Protein AF-A0A6I9MQ26-F1 (afdb_monomer)

InterPro domains:
  IPR006201 Neurotransmitter-gated ion-channel [PR00252] (84-100)
  IPR006201 Neurotransmitter-gated ion-channel [PR00252] (116-127)
  IPR006201 Neurotransmitter-gated ion-channel [PR00252] (162-176)
  IPR006201 Neurotransmitter-gated ion-channel [PTHR18945] (40-182)
  IPR006202 Neurotransmitter-gated ion-channel ligand-bin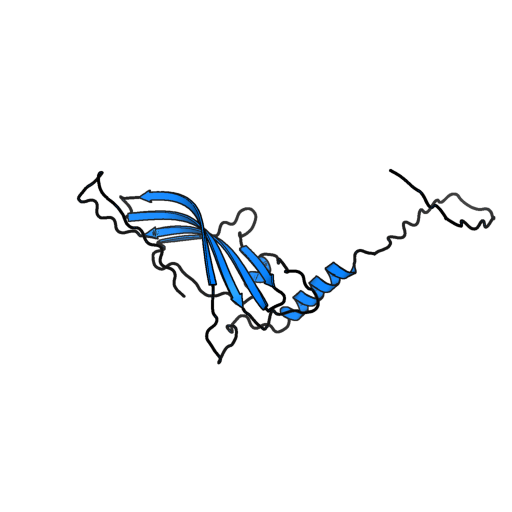ding domain [PF02931] (40-182)
  IPR018000 Neurotransmitter-gated ion-channel, conserved site [PS00236] (162-176)
  IPR036734 Neurotransmitter-gated ion-channel ligand-binding domain superfamily [G3DSA:2.70.170.10] (26-182)
  IPR036734 Neurotransmitter-gated ion-channel ligand-binding domain superfamily [SSF63712] (40-182)

Organism: NCBI:txid8208

Mean predicted aligned error: 11.47 Å

Sequence (182 aa):
MLGRQEDK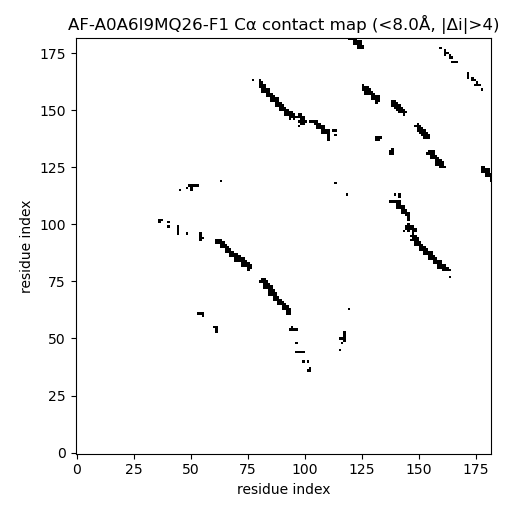ICGIFSALAALSFFCFVQSSSTGSTGMSVAKTTVDKLLKGYDIRLRPDFGGPPVIVGMSINIASIDSISEVNMDYTITMYFQQSWRDKRLAYTEMKLNLTLDNRVADQLWLPDTYFLNDKKSFLHGVTVKNRMIRLHPDGTVLYGLRITTTAACMMDLRRYPLDEQNCTLEIES

Solvent-accessible surface area (backbone atoms only — not comparable to full-atom values): 11472 Å² total; per-residue (Å²): 136,92,80,89,84,87,86,83,89,78,85,87,81,91,78,94,81,80,97,69,87,78,78,77,79,76,78,77,79,86,72,58,67,66,62,54,50,53,50,54,49,51,56,56,47,57,61,87,59,63,47,89,54,63,60,59,70,96,58,69,84,76,68,71,49,77,48,80,45,79,74,47,76,77,49,76,37,85,90,77,31,30,35,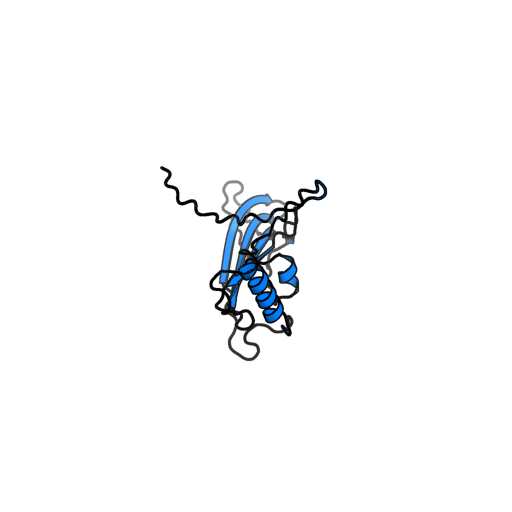32,39,33,31,40,42,33,39,35,35,68,30,75,74,59,43,50,80,93,49,94,62,69,48,75,49,64,48,74,54,58,82,69,44,65,73,86,74,65,47,59,75,45,53,79,51,69,49,70,47,51,82,95,49,65,48,44,44,38,33,41,31,41,86,7,39,38,39,41,37,37,39,38,38,35,30,30,49,28,85,71,71,68,91,44,67,95,77,58,82,78,80,73,74,85,48,78,49,110

Secondary structure (DSSP, 8-state):
-----------------------------TTSHHHHHHHHHHHHHHTT--TTSPTTTTSSPPP-EEEEEEEEEEEEETTTTEEEEEEEEEEEEE-GGG---S-SS-EEE-GGGGGGS-----EETTEEEEEE--SSS--EEEEE-TTSEEEEEEEEEEEEE----GGGTTS--------EE-

Structure (mmCIF, N/CA/C/O backbone):
data_AF-A0A6I9MQ26-F1
#
_entry.id   AF-A0A6I9MQ26-F1
#
loop_
_atom_site.group_PDB
_atom_site.id
_atom_site.type_symbol
_atom_site.label_atom_id
_atom_site.label_alt_id
_atom_site.label_comp_id
_atom_site.label_asym_id
_atom_site.label_entity_id
_atom_site.label_seq_id
_atom_site.pdbx_PDB_ins_code
_atom_site.Cartn_x
_atom_site.Cartn_y
_atom_site.Cartn_z
_atom_site.occupancy
_atom_site.B_iso_or_equiv
_atom_site.auth_seq_id
_atom_site.auth_comp_id
_atom_site.auth_asym_id
_atom_site.auth_atom_id
_atom_site.pdbx_PDB_model_num
ATOM 1 N N . MET A 1 1 ? -24.729 41.212 10.332 1.00 33.06 1 MET A N 1
ATOM 2 C CA . MET A 1 1 ? -24.389 42.489 10.988 1.00 33.06 1 MET A CA 1
ATOM 3 C C . MET A 1 1 ? -24.909 42.439 12.417 1.00 33.06 1 MET A C 1
ATOM 5 O O . MET A 1 1 ? -26.086 42.193 12.614 1.00 33.06 1 MET A O 1
ATOM 9 N N . LEU A 1 2 ? -23.959 42.535 13.346 1.00 32.38 2 LEU A N 1
ATOM 10 C CA . LEU A 1 2 ? -23.987 42.753 14.801 1.00 32.38 2 LEU A CA 1
ATOM 11 C C . LEU A 1 2 ? -25.331 42.992 15.532 1.00 32.38 2 LEU A C 1
ATOM 13 O O . LEU A 1 2 ? -26.028 43.963 15.267 1.00 32.38 2 LEU A O 1
ATOM 17 N N . GLY A 1 3 ? -25.553 42.199 16.585 1.00 26.97 3 GLY A N 1
ATOM 18 C CA . GLY A 1 3 ? -26.356 42.519 17.779 1.00 26.97 3 GLY A CA 1
ATOM 19 C C . GLY A 1 3 ? -25.964 41.525 18.880 1.00 26.97 3 GLY A C 1
ATOM 20 O O . GLY A 1 3 ? -26.218 40.337 18.736 1.00 26.97 3 GLY A O 1
ATOM 21 N N . ARG A 1 4 ? -25.013 41.856 19.763 1.00 32.12 4 ARG A N 1
ATOM 22 C CA . ARG A 1 4 ? -25.175 42.525 21.069 1.00 32.12 4 ARG A CA 1
ATOM 23 C C . ARG A 1 4 ? -26.152 41.798 22.003 1.00 32.12 4 ARG A C 1
ATOM 25 O O . ARG A 1 4 ? -27.352 41.955 21.854 1.00 32.12 4 ARG A O 1
ATOM 32 N N . GLN A 1 5 ? -25.609 41.144 23.030 1.00 26.59 5 GLN A N 1
ATOM 33 C CA . GLN A 1 5 ? -26.170 41.207 24.379 1.00 26.59 5 GLN A CA 1
ATOM 34 C C . GLN A 1 5 ? -25.020 41.046 25.385 1.00 26.59 5 GLN A C 1
ATOM 36 O O . GLN A 1 5 ? -24.440 39.973 25.543 1.00 26.59 5 GLN A O 1
ATOM 41 N N . GLU A 1 6 ? -24.619 42.175 25.960 1.00 40.19 6 GLU A N 1
ATOM 42 C CA . GLU A 1 6 ? -23.754 42.265 27.132 1.00 40.19 6 GLU A CA 1
ATOM 43 C C . GLU A 1 6 ? -24.632 42.050 28.361 1.00 40.19 6 GLU A C 1
ATOM 45 O O . GLU A 1 6 ? -25.674 42.683 28.431 1.00 40.19 6 GLU A O 1
ATOM 50 N N . ASP A 1 7 ? -24.192 41.235 29.319 1.00 28.81 7 ASP A N 1
ATOM 51 C CA . ASP A 1 7 ? -24.546 41.396 30.733 1.00 28.81 7 ASP A CA 1
ATOM 52 C C . ASP A 1 7 ? -23.426 40.775 31.582 1.00 28.81 7 ASP A C 1
ATOM 54 O O . ASP A 1 7 ? -23.350 39.565 31.798 1.00 28.81 7 ASP A O 1
ATOM 58 N N . LYS A 1 8 ? -22.484 41.621 32.019 1.00 34.88 8 LYS A N 1
ATOM 59 C CA . LYS A 1 8 ? -21.467 41.288 33.024 1.00 34.88 8 LYS A CA 1
ATOM 60 C C . LYS A 1 8 ? -21.805 42.044 34.304 1.00 34.88 8 LYS A C 1
ATOM 62 O O . LYS A 1 8 ? -21.584 43.248 34.390 1.00 34.88 8 LYS A O 1
ATOM 67 N N . ILE A 1 9 ? -22.309 41.329 35.304 1.00 35.44 9 ILE A N 1
ATOM 68 C CA . ILE A 1 9 ? -22.455 41.843 36.669 1.00 35.44 9 ILE A CA 1
ATOM 69 C C . ILE A 1 9 ? -21.071 41.787 37.332 1.00 35.44 9 ILE A C 1
ATOM 71 O O . ILE A 1 9 ? -20.565 40.710 37.636 1.00 35.44 9 ILE A O 1
ATOM 75 N N . CYS A 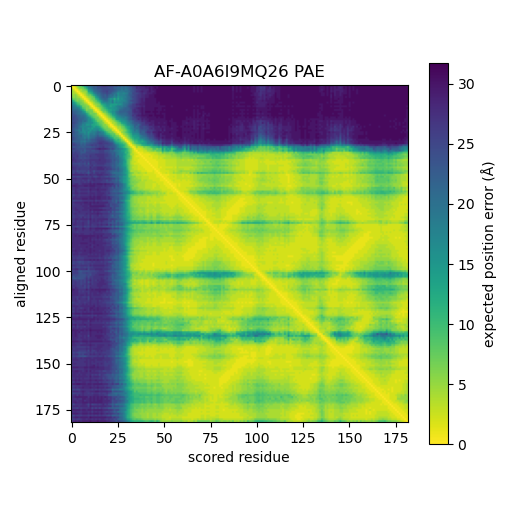1 10 ? -20.446 42.950 37.529 1.00 35.31 10 CYS A N 1
ATOM 76 C CA . CYS A 1 10 ? -19.208 43.102 38.293 1.00 35.31 10 CYS A CA 1
ATOM 77 C C . CYS A 1 10 ? -19.560 43.665 39.677 1.00 35.31 10 CYS A C 1
ATOM 79 O O . CYS A 1 10 ? -19.885 44.844 39.807 1.00 35.31 10 CYS A O 1
ATOM 81 N N . GLY A 1 11 ? -19.544 42.812 40.703 1.00 33.34 11 GLY A N 1
ATOM 82 C CA . GLY A 1 11 ? -19.735 43.229 42.091 1.00 33.34 11 GLY A CA 1
ATOM 83 C C . GLY A 1 11 ? -18.541 44.047 42.586 1.00 33.34 11 GLY A C 1
ATOM 84 O O . GLY A 1 11 ? -17.396 43.614 42.472 1.00 33.34 11 GLY A O 1
ATOM 85 N N . ILE A 1 12 ? -18.816 45.234 43.125 1.00 43.72 12 ILE A N 1
ATOM 86 C CA . ILE A 1 12 ? -17.836 46.113 43.768 1.00 43.72 12 ILE A CA 1
ATOM 87 C C . ILE A 1 12 ? -17.627 45.626 45.205 1.00 43.72 12 ILE A C 1
ATOM 89 O O . ILE A 1 12 ? -18.572 45.618 45.988 1.00 43.72 12 ILE A O 1
ATOM 93 N N . PHE A 1 13 ? -16.387 45.301 45.575 1.00 34.81 13 PHE A N 1
ATOM 94 C CA . PHE A 1 13 ? -15.948 45.357 46.968 1.00 34.81 13 PHE A CA 1
ATOM 95 C C . PHE A 1 13 ? -14.700 46.234 47.078 1.00 34.81 13 PHE A C 1
ATOM 97 O O . PHE A 1 13 ? -13.679 46.006 46.434 1.00 34.81 13 PHE A O 1
ATOM 104 N N . SER A 1 14 ? -14.851 47.282 47.881 1.00 38.31 14 SER A N 1
ATOM 105 C CA . SER A 1 14 ? -13.839 48.241 48.306 1.00 38.31 14 SER A CA 1
ATOM 106 C C . SER A 1 14 ? -13.026 47.659 49.464 1.00 38.31 14 SER A C 1
ATOM 108 O O . SER A 1 14 ? -13.628 47.235 50.447 1.00 38.31 14 SER A O 1
ATOM 110 N N . ALA A 1 15 ? -11.693 47.680 49.359 1.00 36.66 15 ALA A N 1
ATOM 111 C CA . ALA A 1 15 ? -10.774 48.164 50.400 1.00 36.66 15 ALA A CA 1
ATOM 112 C C . ALA A 1 15 ? -9.304 47.968 49.968 1.00 36.66 15 ALA A C 1
ATOM 114 O O . ALA A 1 15 ? -8.851 46.854 49.738 1.00 36.66 15 ALA A O 1
ATOM 115 N N . LEU A 1 16 ? -8.592 49.095 49.856 1.00 45.47 16 LEU A N 1
ATOM 116 C CA . LEU A 1 16 ? -7.151 49.322 50.061 1.00 45.47 16 LEU A CA 1
ATOM 117 C C . LEU A 1 16 ? -6.218 48.089 50.141 1.00 45.47 16 LEU A C 1
ATOM 119 O O . LEU A 1 16 ? -6.135 47.467 51.194 1.00 45.47 16 LEU A O 1
ATOM 123 N N . ALA A 1 17 ? -5.419 47.846 49.091 1.00 41.22 17 ALA A N 1
ATOM 124 C CA . ALA A 1 17 ? -3.959 47.617 49.145 1.00 41.22 17 ALA A CA 1
ATOM 125 C C . ALA A 1 17 ? -3.417 47.045 47.817 1.00 41.22 17 ALA A C 1
ATOM 127 O O . ALA A 1 17 ? -3.963 46.098 47.269 1.00 41.22 17 ALA A O 1
ATOM 128 N N . ALA A 1 18 ? -2.292 47.615 47.368 1.00 43.62 18 ALA A N 1
ATOM 129 C CA . ALA A 1 18 ? -1.317 47.091 46.404 1.00 43.62 18 ALA A CA 1
ATOM 130 C C . ALA A 1 18 ? -1.802 46.681 44.992 1.00 43.62 18 ALA A C 1
ATOM 132 O O . ALA A 1 18 ? -2.408 45.639 44.759 1.00 43.62 18 ALA A O 1
ATOM 133 N N . LEU A 1 19 ? -1.380 47.488 44.012 1.00 46.09 19 LEU A N 1
ATOM 134 C CA . LEU A 1 19 ? -1.367 47.193 42.579 1.00 46.09 19 LEU A CA 1
ATOM 135 C C . LEU A 1 19 ? -0.664 45.857 42.282 1.00 46.09 19 LEU A C 1
ATOM 137 O O . LEU A 1 19 ? 0.549 45.798 42.102 1.00 46.09 19 LEU A O 1
ATOM 141 N N . SER A 1 20 ? -1.439 44.787 42.164 1.00 42.09 20 SER A N 1
ATOM 142 C CA . SER A 1 20 ? -1.067 43.614 41.378 1.00 42.09 20 SER A CA 1
ATOM 143 C C . SER A 1 20 ? -2.299 43.172 40.601 1.00 42.09 20 SER A C 1
ATOM 145 O O . SER A 1 20 ? -3.197 42.505 41.107 1.00 42.09 20 SER A O 1
ATOM 147 N N . PHE A 1 21 ? -2.380 43.626 39.351 1.00 42.75 21 PHE A N 1
ATOM 148 C CA . PHE A 1 21 ? -3.420 43.215 38.418 1.00 42.75 21 PHE A CA 1
ATOM 149 C C . PHE A 1 21 ? -3.095 41.789 37.951 1.00 42.75 21 PHE A C 1
ATOM 151 O O . PHE A 1 21 ? -2.573 41.577 36.858 1.00 42.75 21 PHE A O 1
ATOM 158 N N . PHE A 1 22 ? -3.340 40.795 38.807 1.00 44.28 22 PHE A N 1
ATOM 159 C CA . PHE A 1 22 ? -3.352 39.401 38.378 1.00 44.28 22 PHE A CA 1
ATOM 160 C C . PHE A 1 22 ? -4.606 39.189 37.534 1.00 44.28 22 PHE A C 1
ATOM 162 O O . PHE A 1 22 ? -5.702 38.943 38.035 1.00 44.28 22 PHE A O 1
ATOM 169 N N . CYS A 1 23 ? -4.437 39.321 36.221 1.00 36.38 23 CYS A N 1
ATOM 170 C CA . CYS A 1 23 ? -5.422 38.875 35.256 1.00 36.38 23 CYS A CA 1
ATOM 171 C C . CYS A 1 23 ? -5.455 37.340 35.317 1.00 36.38 23 CYS A C 1
ATOM 173 O O . CYS A 1 23 ? -4.660 36.661 34.668 1.00 36.38 23 CYS A O 1
ATOM 175 N N . PHE A 1 24 ? -6.333 36.775 36.147 1.00 39.62 24 PHE A N 1
ATOM 176 C CA . PHE A 1 24 ? -6.646 35.354 36.063 1.00 39.62 24 PHE A CA 1
ATOM 177 C C . PHE A 1 24 ? -7.403 35.119 34.755 1.00 39.62 24 PHE A C 1
ATOM 179 O O . PHE A 1 24 ? -8.616 35.302 34.668 1.00 39.62 24 PHE A O 1
ATOM 186 N N . VAL A 1 25 ? -6.674 34.704 33.719 1.00 45.31 25 VAL A N 1
ATOM 187 C CA . VAL A 1 25 ? -7.265 34.030 32.565 1.00 45.31 25 VAL A CA 1
ATOM 188 C C . VAL A 1 25 ? -7.768 32.680 33.071 1.00 45.31 25 VAL A C 1
ATOM 190 O O . VAL A 1 25 ? -7.016 31.711 33.160 1.00 45.31 25 VAL A O 1
ATOM 193 N N . GLN A 1 26 ? -9.047 32.602 33.439 1.00 39.25 26 GLN A N 1
ATOM 194 C CA . GLN A 1 26 ? -9.717 31.311 33.523 1.00 39.25 26 GLN A CA 1
ATOM 195 C C . GLN A 1 26 ? -9.869 30.783 32.097 1.00 39.25 26 GLN A C 1
ATOM 197 O O . GLN A 1 26 ? -10.747 31.198 31.342 1.00 39.25 26 GLN A O 1
ATOM 202 N N . SER A 1 27 ? -8.970 29.869 31.729 1.00 40.03 27 SER A N 1
ATOM 203 C CA . SER A 1 27 ? -9.155 28.992 30.579 1.00 40.03 27 SER A CA 1
ATOM 204 C C . SER A 1 27 ? -10.423 28.173 30.816 1.00 40.03 27 SER A C 1
ATOM 206 O O . SER A 1 27 ? -10.443 27.239 31.620 1.00 40.03 27 SER A O 1
ATOM 208 N N . SER A 1 28 ? -11.511 28.551 30.149 1.00 37.56 28 SER A N 1
ATOM 209 C CA . SER A 1 28 ? -12.681 27.695 30.020 1.00 37.56 28 SER A CA 1
ATOM 210 C C . SER A 1 28 ? -12.294 26.547 29.089 1.00 37.56 28 SER A C 1
ATOM 212 O O . SER A 1 28 ? -12.255 26.683 27.869 1.00 37.56 28 SER A O 1
ATOM 214 N N . SER A 1 29 ? -11.949 25.399 29.672 1.00 45.09 29 SER A N 1
ATOM 215 C CA . SER A 1 29 ? -11.597 24.184 28.935 1.00 45.09 29 SER A CA 1
ATOM 216 C C . SER A 1 29 ? -12.839 23.536 28.311 1.00 45.09 29 SER A C 1
ATOM 218 O O . SER A 1 29 ? -13.263 22.447 28.674 1.00 45.09 29 SER A O 1
ATOM 220 N N . THR A 1 30 ? -13.413 24.185 27.303 1.00 45.38 30 THR A N 1
ATOM 221 C CA . THR A 1 30 ? -14.453 23.613 26.429 1.00 45.38 30 THR A CA 1
ATOM 222 C C . THR A 1 30 ? -13.854 22.918 25.195 1.00 45.38 30 THR A C 1
ATOM 224 O O . THR A 1 30 ? -14.491 22.816 24.155 1.00 45.38 30 THR A O 1
ATOM 227 N N . GLY A 1 31 ? -12.621 22.402 25.313 1.00 46.81 31 GLY A N 1
ATOM 228 C CA . GLY A 1 31 ? -11.895 21.711 24.234 1.00 46.81 31 GLY A CA 1
ATOM 229 C C . GLY A 1 31 ? -11.267 20.360 24.609 1.00 46.81 31 GLY A C 1
ATOM 230 O O . GLY A 1 31 ? -10.541 19.789 23.801 1.00 46.81 31 GLY A O 1
ATOM 231 N N . SER A 1 32 ? -11.506 19.828 25.815 1.00 50.06 32 SER A N 1
ATOM 232 C CA . SER A 1 32 ? -10.789 18.642 26.329 1.00 50.06 32 SER A CA 1
ATOM 233 C C . SER A 1 32 ? -11.496 17.299 26.100 1.00 50.06 32 SER A C 1
ATOM 235 O O . SER A 1 32 ? -10.884 16.247 26.297 1.00 50.06 32 SER A O 1
ATOM 237 N N . THR A 1 33 ? -12.757 17.288 25.663 1.00 62.19 33 THR A N 1
ATOM 238 C CA . THR A 1 33 ? -13.569 16.059 25.625 1.00 62.19 33 THR A CA 1
ATOM 239 C C . THR A 1 33 ? -13.235 15.165 24.429 1.00 62.19 33 THR A C 1
ATOM 241 O O . THR A 1 33 ? -13.117 13.959 24.584 1.00 62.19 33 THR A O 1
ATOM 244 N N . GLY A 1 34 ? -13.006 15.728 23.236 1.00 69.56 34 GLY A N 1
ATOM 245 C CA . GLY A 1 34 ? -12.745 14.926 22.029 1.00 69.56 34 GLY A CA 1
ATOM 246 C C . GLY A 1 34 ? -11.357 14.273 22.001 1.00 69.56 34 GLY A C 1
ATOM 247 O O . GLY A 1 34 ? -11.225 13.101 21.657 1.00 69.56 34 GLY A O 1
ATOM 248 N N . MET A 1 35 ? -10.323 15.017 22.409 1.00 76.00 35 MET A N 1
ATOM 249 C CA . MET A 1 35 ? -8.936 14.531 22.417 1.00 76.00 35 MET A CA 1
ATOM 250 C C . MET A 1 35 ? -8.710 13.448 23.481 1.00 76.00 35 MET A C 1
ATOM 252 O O . MET A 1 35 ? -8.034 12.452 23.227 1.00 76.00 35 MET A O 1
ATOM 256 N N . SER A 1 36 ? -9.295 13.624 24.670 1.00 82.06 36 SER A N 1
ATOM 257 C CA . SER A 1 36 ? -9.193 12.634 25.747 1.00 82.06 36 SER A CA 1
ATOM 258 C C . SER A 1 36 ? -9.906 11.329 25.391 1.00 82.06 36 SER A C 1
ATOM 260 O O . SER A 1 36 ? -9.342 10.264 25.625 1.00 82.06 36 SER A O 1
ATOM 262 N N . VAL A 1 37 ? -11.079 11.401 24.752 1.00 86.25 37 VAL A N 1
ATOM 263 C CA . VAL A 1 37 ? -11.835 10.225 24.288 1.00 86.25 37 VAL A CA 1
ATOM 264 C C . VAL A 1 37 ? -11.106 9.484 23.166 1.00 86.25 37 VAL A C 1
ATOM 266 O O . VAL A 1 37 ? -11.034 8.257 23.197 1.00 86.25 37 VAL A O 1
ATOM 269 N N . ALA A 1 38 ? -10.513 10.191 22.199 1.00 85.44 38 ALA A N 1
ATOM 270 C CA . ALA A 1 38 ? -9.754 9.547 21.124 1.00 85.44 38 ALA A CA 1
ATOM 271 C C . ALA A 1 38 ? -8.548 8.769 21.672 1.00 85.44 38 ALA A C 1
ATOM 273 O O . ALA A 1 38 ? -8.339 7.612 21.310 1.00 85.44 38 ALA A O 1
ATOM 274 N N . LYS A 1 39 ? -7.797 9.376 22.599 1.00 89.75 39 LYS A N 1
ATOM 275 C CA . LYS A 1 39 ? -6.655 8.726 23.246 1.00 89.75 39 LYS A CA 1
ATOM 276 C C . LYS A 1 39 ? -7.072 7.461 24.003 1.00 89.75 39 LYS A C 1
ATOM 278 O O . LYS A 1 39 ? -6.508 6.400 23.761 1.00 89.75 39 LYS A O 1
ATOM 283 N N . THR A 1 40 ? -8.073 7.554 24.881 1.00 91.44 40 THR A N 1
ATOM 284 C CA . THR A 1 40 ? -8.522 6.400 25.681 1.00 91.44 40 THR A CA 1
ATOM 285 C C . THR A 1 40 ? -9.097 5.281 24.819 1.00 91.44 40 THR A C 1
ATOM 287 O O . THR A 1 40 ? -8.909 4.110 25.142 1.00 91.44 40 THR A O 1
ATOM 290 N N . THR A 1 41 ? -9.753 5.625 23.708 1.00 91.38 41 THR A N 1
ATOM 291 C CA . THR A 1 41 ? -10.258 4.649 22.735 1.00 91.38 41 THR A CA 1
ATOM 292 C C . THR A 1 41 ? -9.103 3.894 22.082 1.00 91.38 41 THR A C 1
ATOM 294 O O . THR A 1 41 ? -9.096 2.668 22.110 1.00 91.38 41 THR A O 1
ATOM 297 N N . VAL A 1 42 ? -8.089 4.594 21.563 1.00 91.38 42 VAL A N 1
ATOM 298 C CA . VAL A 1 42 ? -6.918 3.950 20.938 1.00 91.38 42 VAL A CA 1
ATOM 299 C C . VAL A 1 42 ? -6.159 3.078 21.942 1.00 91.38 42 VAL A C 1
ATOM 301 O O . VAL A 1 42 ? -5.855 1.927 21.634 1.00 91.38 42 VAL A O 1
ATOM 304 N N . ASP A 1 43 ? -5.929 3.572 23.162 1.00 92.38 43 ASP A N 1
ATOM 305 C CA . ASP A 1 43 ? -5.262 2.803 24.222 1.00 92.38 43 ASP A CA 1
ATOM 306 C C . ASP A 1 43 ? -6.040 1.515 24.559 1.00 92.38 43 ASP A C 1
ATOM 308 O O . ASP A 1 43 ? -5.444 0.460 24.779 1.00 92.38 43 ASP A O 1
ATOM 312 N N . LYS A 1 44 ? -7.378 1.574 24.562 1.00 92.81 44 LYS A N 1
ATOM 313 C CA . LYS A 1 44 ? -8.255 0.415 24.784 1.00 92.81 44 LYS A CA 1
ATOM 314 C C . LYS A 1 44 ? -8.197 -0.589 23.631 1.00 92.81 44 LYS A C 1
ATOM 316 O O . LYS A 1 44 ? -8.184 -1.783 23.909 1.00 92.81 44 LYS A O 1
ATOM 321 N N . LEU A 1 45 ? -8.148 -0.128 22.379 1.00 93.06 45 LEU A N 1
ATOM 322 C CA . LEU A 1 45 ? -8.057 -1.000 21.199 1.00 93.06 45 LEU A CA 1
ATOM 323 C C . LEU A 1 45 ? -6.721 -1.750 21.135 1.00 93.06 45 LEU A C 1
ATOM 325 O O . LEU A 1 45 ? -6.688 -2.919 20.760 1.00 93.06 45 LEU A O 1
ATOM 329 N N . LEU A 1 46 ? -5.623 -1.094 21.518 1.00 93.31 46 LEU A N 1
ATOM 330 C CA . LEU A 1 46 ? -4.286 -1.693 21.487 1.00 93.31 46 LEU A CA 1
ATOM 331 C C . LEU A 1 46 ? -3.996 -2.572 22.715 1.00 93.31 46 LEU A C 1
ATOM 333 O O . LEU A 1 46 ? -3.124 -3.442 22.674 1.00 93.31 46 LEU A O 1
ATOM 337 N N . LYS A 1 47 ? -4.726 -2.389 23.822 1.00 94.50 47 LYS A N 1
ATOM 338 C CA . LYS A 1 47 ? -4.532 -3.176 25.043 1.00 94.50 47 LYS A CA 1
ATOM 339 C C . LYS A 1 47 ? -4.942 -4.637 24.832 1.00 94.50 47 LYS A C 1
ATOM 341 O O . LYS A 1 47 ? -6.122 -4.965 24.795 1.00 94.50 47 LYS A O 1
ATOM 346 N N . GLY A 1 48 ? -3.951 -5.527 24.799 1.00 92.25 48 GLY A N 1
ATOM 347 C CA . GLY A 1 48 ? -4.171 -6.968 24.625 1.00 92.25 48 GLY A CA 1
ATOM 348 C C . GLY A 1 48 ? -4.377 -7.394 23.169 1.00 92.25 48 GLY A C 1
ATOM 349 O O . GLY A 1 48 ? -4.796 -8.522 22.925 1.00 92.25 48 GLY A O 1
ATOM 350 N N . TYR A 1 49 ? -4.079 -6.514 22.210 1.00 95.69 49 TYR A N 1
ATOM 351 C CA . TYR A 1 49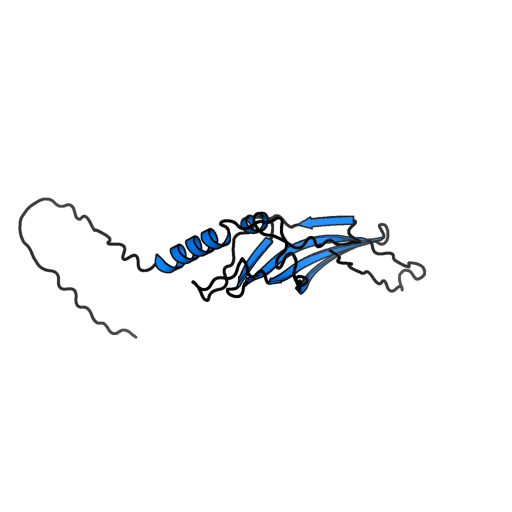 ? -4.081 -6.853 20.792 1.00 95.69 49 TYR A CA 1
ATOM 352 C C . TYR A 1 49 ? -2.870 -7.739 20.452 1.00 95.69 49 TYR A C 1
ATOM 354 O O . TYR A 1 49 ? -1.725 -7.331 20.645 1.00 95.69 49 TYR A O 1
ATOM 362 N N . ASP A 1 50 ? -3.109 -8.953 19.945 1.00 94.62 50 ASP A N 1
ATOM 363 C CA . ASP A 1 50 ? -2.044 -9.839 19.457 1.00 94.62 50 ASP A CA 1
ATOM 364 C C . ASP A 1 50 ? -1.848 -9.660 17.945 1.00 94.62 50 ASP A C 1
ATOM 366 O O . ASP A 1 50 ? -2.697 -10.053 17.138 1.00 94.62 50 ASP A O 1
ATOM 370 N N . ILE A 1 51 ? -0.702 -9.084 17.574 1.00 95.00 51 ILE A N 1
ATOM 371 C CA . ILE A 1 51 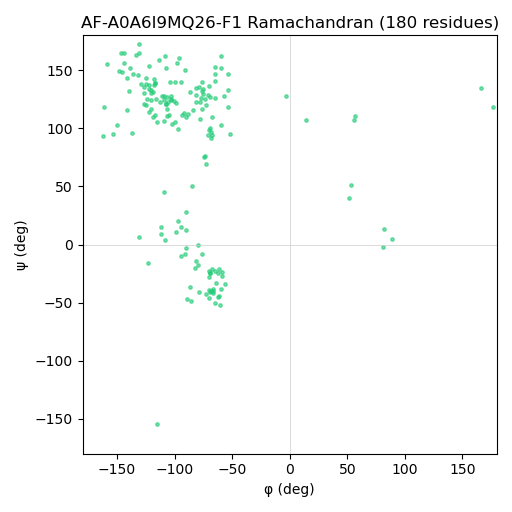? -0.312 -8.805 16.184 1.00 95.00 51 ILE A CA 1
ATOM 372 C C . ILE A 1 51 ? -0.051 -10.066 15.361 1.00 95.00 51 ILE A C 1
ATOM 374 O O . ILE A 1 51 ? -0.085 -10.013 14.137 1.00 95.00 51 ILE A O 1
ATOM 378 N N . ARG A 1 52 ? 0.231 -11.199 16.010 1.00 93.94 52 ARG A N 1
ATOM 379 C CA . ARG A 1 52 ? 0.648 -12.435 15.329 1.00 93.94 52 ARG A CA 1
ATOM 380 C C . ARG A 1 52 ? -0.531 -13.190 14.728 1.00 93.94 52 ARG A C 1
ATOM 382 O O . ARG A 1 52 ? -0.338 -14.069 13.896 1.00 93.94 52 ARG A O 1
ATOM 389 N N . LEU A 1 53 ? -1.746 -12.878 15.176 1.00 94.69 53 LEU A N 1
ATOM 390 C CA . LEU A 1 53 ? -2.962 -13.548 14.745 1.00 94.69 53 LEU A CA 1
ATOM 391 C C . LEU A 1 53 ? -3.721 -12.673 13.753 1.00 94.69 53 LEU A C 1
ATOM 393 O O . LEU A 1 53 ? -4.098 -11.535 14.065 1.00 94.69 53 LEU A O 1
ATOM 397 N N . ARG A 1 54 ? -4.003 -13.250 12.578 1.00 95.31 54 ARG A N 1
ATOM 398 C CA . ARG A 1 54 ? -4.912 -12.640 11.607 1.00 95.31 54 ARG A CA 1
ATOM 399 C C . ARG A 1 54 ? -6.309 -12.441 12.216 1.00 95.31 54 ARG A C 1
ATOM 401 O O . ARG A 1 54 ? -6.715 -13.233 13.076 1.00 95.31 54 ARG A O 1
ATOM 408 N N . PRO A 1 55 ? -7.077 -11.442 11.754 1.00 95.75 55 PRO A N 1
ATOM 409 C CA . PRO A 1 55 ? -8.487 -11.326 12.100 1.00 95.75 55 PRO A CA 1
ATOM 410 C C . PRO A 1 55 ? -9.254 -12.619 11.777 1.00 95.75 55 PRO A C 1
ATOM 412 O O . PRO A 1 55 ? -8.929 -13.327 10.819 1.00 95.75 55 PRO A O 1
ATOM 415 N N . ASP A 1 56 ? -10.261 -12.933 12.597 1.00 94.19 56 ASP A N 1
ATOM 416 C CA . ASP A 1 56 ? -11.083 -14.146 12.476 1.00 94.19 56 ASP A CA 1
ATOM 417 C C . ASP A 1 56 ? -10.252 -15.452 12.386 1.00 94.19 56 ASP A C 1
ATOM 419 O O . ASP A 1 56 ? -10.565 -16.367 11.620 1.00 94.19 56 ASP A O 1
ATOM 423 N N . PHE A 1 57 ? -9.168 -15.550 13.170 1.00 94.19 57 PHE A N 1
ATOM 424 C CA . PHE A 1 57 ? -8.349 -16.763 13.267 1.00 94.19 57 PHE A CA 1
ATOM 425 C C . PHE A 1 57 ? -9.193 -17.980 13.691 1.00 94.19 57 PHE A C 1
ATOM 427 O O . PHE A 1 57 ? -9.920 -17.926 14.680 1.00 94.19 57 PHE A O 1
ATOM 434 N N . GLY A 1 58 ? -9.105 -19.076 12.929 1.00 93.88 58 GLY A N 1
ATOM 435 C CA . GLY A 1 58 ? -9.954 -20.266 13.100 1.00 93.88 58 GLY A CA 1
ATOM 436 C C . GLY A 1 58 ? -11.348 -20.161 12.463 1.00 93.88 58 GLY A C 1
ATOM 437 O O . GLY A 1 58 ? -12.107 -21.126 12.499 1.00 93.88 58 GLY A O 1
ATOM 438 N N . GLY A 1 59 ? -11.682 -19.016 11.866 1.00 95.19 59 GLY A N 1
ATOM 439 C CA . GLY A 1 59 ? -12.925 -18.771 11.143 1.00 95.19 59 GLY A CA 1
ATOM 440 C C . GLY A 1 59 ? -12.700 -18.499 9.647 1.00 95.19 59 GLY A C 1
ATOM 441 O O . GLY A 1 59 ? -11.700 -18.955 9.076 1.00 95.19 59 GLY A O 1
ATOM 442 N N . PRO A 1 60 ? -13.622 -17.762 8.994 1.00 96.31 60 PRO A N 1
ATOM 443 C CA . PRO A 1 60 ? -13.542 -17.469 7.564 1.00 96.31 60 PRO A CA 1
ATOM 444 C C . PRO A 1 60 ? -12.258 -16.705 7.183 1.00 96.31 60 PRO A C 1
ATOM 446 O O . PRO A 1 60 ? -11.586 -16.125 8.048 1.00 96.31 60 PRO A O 1
ATOM 449 N N . PRO A 1 61 ? -11.890 -16.706 5.889 1.00 95.69 61 PRO A N 1
ATOM 450 C CA . PRO A 1 61 ? -10.782 -15.899 5.396 1.00 95.69 61 PRO A CA 1
ATOM 451 C C . PRO A 1 61 ? -11.090 -14.404 5.534 1.00 95.69 61 PRO A C 1
ATOM 453 O O . PRO A 1 61 ? -12.236 -13.970 5.396 1.00 95.69 61 PRO A O 1
ATOM 456 N N . VAL A 1 62 ? -10.049 -13.612 5.786 1.00 96.44 62 VAL A N 1
ATOM 457 C CA . VAL A 1 62 ? -10.155 -12.150 5.795 1.00 96.44 62 VAL A CA 1
ATOM 458 C C . VAL A 1 62 ? -10.192 -11.667 4.354 1.00 96.44 62 VAL A C 1
ATOM 460 O O . VAL A 1 62 ? -9.303 -11.985 3.569 1.00 96.44 62 VAL A O 1
ATOM 463 N N . ILE A 1 63 ? -11.212 -10.888 4.006 1.00 96.44 63 ILE A N 1
ATOM 464 C CA . ILE A 1 63 ? -11.297 -10.260 2.690 1.00 96.44 63 ILE A CA 1
ATOM 465 C C . ILE A 1 63 ? -10.484 -8.967 2.720 1.00 96.44 63 ILE A C 1
ATOM 467 O O . ILE A 1 63 ? -10.816 -8.042 3.466 1.00 96.44 63 ILE A O 1
ATOM 471 N N . VAL A 1 64 ? -9.425 -8.924 1.912 1.00 97.19 64 VAL A N 1
ATOM 472 C CA . VAL A 1 64 ? -8.568 -7.749 1.732 1.00 97.19 64 VAL A CA 1
ATOM 473 C C . VAL A 1 64 ? -8.891 -7.124 0.378 1.00 97.19 64 VAL A C 1
ATOM 475 O O . VAL A 1 64 ? -8.630 -7.711 -0.668 1.00 97.19 64 VAL A O 1
ATOM 478 N N . GLY A 1 65 ? -9.486 -5.935 0.392 1.00 97.06 65 GLY A N 1
ATOM 479 C CA . GLY A 1 65 ? -9.653 -5.104 -0.793 1.00 97.06 65 GLY A CA 1
ATOM 480 C C . GLY A 1 65 ? -8.351 -4.379 -1.107 1.00 97.06 65 GLY A C 1
ATOM 481 O O . GLY A 1 65 ? -7.719 -3.832 -0.207 1.00 97.06 65 GLY A O 1
ATOM 482 N N . MET A 1 66 ? -7.952 -4.355 -2.374 1.00 96.44 66 MET A N 1
ATOM 483 C CA . MET A 1 66 ? -6.770 -3.624 -2.830 1.00 96.44 66 MET A CA 1
ATOM 484 C C . MET A 1 66 ? -7.183 -2.539 -3.819 1.00 96.44 66 MET A C 1
ATOM 486 O O . MET A 1 66 ? -8.094 -2.726 -4.623 1.00 96.44 66 MET A O 1
ATOM 490 N N . SER A 1 67 ? -6.518 -1.394 -3.750 1.00 96.44 67 SER A N 1
ATOM 491 C CA . SER A 1 67 ? -6.725 -0.258 -4.641 1.00 96.44 67 SER A CA 1
ATOM 492 C C . SER A 1 67 ? -5.371 0.339 -4.996 1.00 96.44 67 SER A C 1
ATOM 494 O O . SER A 1 67 ? -4.528 0.564 -4.126 1.00 96.44 67 SER A O 1
ATOM 496 N N . ILE A 1 68 ? -5.151 0.574 -6.284 1.00 96.06 68 ILE A N 1
ATOM 497 C CA . ILE A 1 68 ? -3.894 1.091 -6.820 1.00 96.06 68 ILE A CA 1
ATOM 498 C C . ILE A 1 68 ? -4.188 2.398 -7.533 1.00 96.06 68 ILE A C 1
ATOM 500 O O . ILE A 1 68 ? -5.072 2.470 -8.384 1.00 96.06 68 ILE A O 1
ATOM 504 N N . ASN A 1 69 ? -3.412 3.426 -7.208 1.00 96.75 69 ASN A N 1
ATOM 505 C CA . ASN A 1 69 ? -3.390 4.675 -7.950 1.00 96.75 69 ASN A CA 1
ATOM 506 C C . ASN A 1 69 ? -1.963 4.934 -8.444 1.00 96.75 69 ASN A C 1
ATOM 508 O O . ASN A 1 69 ? -1.044 5.127 -7.648 1.00 96.75 69 ASN A O 1
ATOM 512 N N . ILE A 1 70 ? -1.781 4.898 -9.761 1.00 96.31 70 ILE A N 1
ATOM 513 C CA . ILE A 1 70 ? -0.480 5.063 -10.406 1.00 96.31 70 ILE A CA 1
ATOM 514 C C . ILE A 1 70 ? -0.129 6.551 -10.428 1.00 96.31 70 ILE A C 1
ATOM 516 O O . ILE A 1 70 ? -0.870 7.359 -10.981 1.00 96.31 70 ILE A O 1
ATOM 520 N N . ALA A 1 71 ? 1.012 6.906 -9.838 1.00 95.75 71 ALA A N 1
ATOM 521 C CA . ALA A 1 71 ? 1.512 8.275 -9.853 1.00 95.75 71 ALA A CA 1
ATOM 522 C C . ALA A 1 71 ? 2.334 8.550 -11.120 1.00 95.75 71 ALA A C 1
ATOM 524 O O . ALA A 1 71 ? 2.117 9.556 -11.791 1.00 95.75 71 ALA A O 1
ATOM 525 N N . SER A 1 72 ? 3.267 7.655 -11.446 1.00 96.12 72 SER A N 1
ATOM 526 C CA . SER A 1 72 ? 4.106 7.742 -12.643 1.00 96.12 72 SER A CA 1
ATOM 527 C C . SER A 1 72 ? 4.683 6.380 -13.014 1.00 96.12 72 SER A C 1
ATOM 529 O O . SER A 1 72 ? 4.849 5.502 -12.165 1.00 96.12 72 SER A O 1
ATOM 531 N N . ILE A 1 73 ? 5.006 6.225 -14.294 1.00 95.81 73 ILE A N 1
ATOM 532 C CA . ILE A 1 73 ? 5.910 5.189 -14.794 1.00 95.81 73 ILE A CA 1
ATOM 533 C C . ILE A 1 73 ? 7.198 5.927 -15.146 1.00 95.81 73 ILE A C 1
ATOM 535 O O . ILE A 1 73 ? 7.176 6.838 -15.971 1.00 95.81 73 ILE A O 1
ATOM 539 N N . ASP A 1 74 ? 8.281 5.600 -14.450 1.00 92.94 74 ASP A N 1
ATOM 540 C CA . ASP A 1 74 ? 9.487 6.428 -14.416 1.00 92.94 74 ASP A CA 1
ATOM 541 C C . ASP A 1 74 ? 10.463 6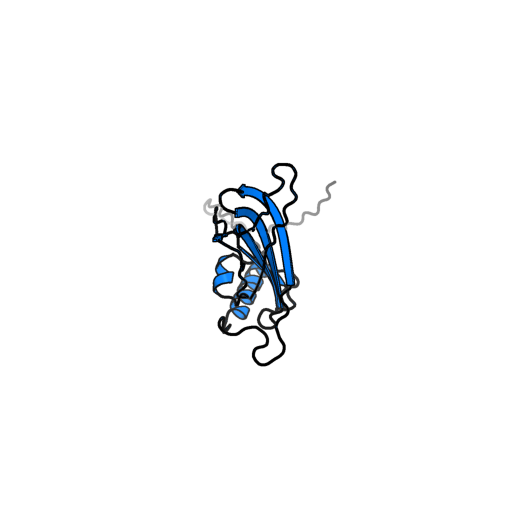.059 -15.538 1.00 92.94 74 ASP A C 1
ATOM 543 O O . ASP A 1 74 ? 10.972 6.929 -16.242 1.00 92.94 74 ASP A O 1
ATOM 547 N N . SER A 1 75 ? 10.720 4.766 -15.727 1.00 92.00 75 SER A N 1
ATOM 548 C CA . SER A 1 75 ? 11.602 4.271 -16.783 1.00 92.00 75 SER A CA 1
ATOM 549 C C . SER A 1 75 ? 11.157 2.904 -17.279 1.00 92.00 75 SER A C 1
ATOM 551 O O . SER A 1 75 ? 10.613 2.104 -16.519 1.00 92.00 75 SER A O 1
ATOM 553 N N . ILE A 1 76 ? 11.418 2.644 -18.557 1.00 95.94 76 ILE A N 1
ATOM 554 C CA . ILE A 1 76 ? 11.276 1.341 -19.206 1.00 95.94 76 ILE A CA 1
ATOM 555 C C . ILE A 1 76 ? 12.651 1.034 -19.799 1.00 95.94 76 ILE A C 1
ATOM 557 O O . ILE A 1 76 ? 13.215 1.880 -20.490 1.00 95.94 76 ILE A O 1
ATOM 561 N N . SER A 1 77 ? 13.229 -0.117 -19.461 1.00 96.50 77 SER A N 1
ATOM 562 C CA . SER A 1 77 ? 14.554 -0.530 -19.918 1.00 96.50 77 SER A CA 1
ATOM 563 C C . SER A 1 77 ? 14.456 -1.812 -20.731 1.00 96.50 77 SER A C 1
ATOM 565 O O . SER A 1 77 ? 14.250 -2.895 -20.184 1.00 96.50 77 SER A O 1
ATOM 567 N N . GLU A 1 78 ? 14.686 -1.705 -22.036 1.00 95.06 78 GLU A N 1
ATOM 568 C CA . GLU A 1 78 ? 14.766 -2.851 -22.946 1.00 95.06 78 GLU A CA 1
ATOM 569 C C . GLU A 1 78 ? 16.043 -3.668 -22.699 1.00 95.06 78 GLU A C 1
ATOM 571 O O . GLU A 1 78 ? 16.065 -4.878 -22.908 1.00 95.06 78 GLU A O 1
ATOM 576 N N . VAL A 1 79 ? 17.104 -3.012 -22.206 1.00 95.12 79 VAL A N 1
ATOM 577 C CA . VAL A 1 79 ? 18.383 -3.654 -21.857 1.00 95.12 79 VAL A CA 1
ATOM 578 C C . VAL A 1 79 ? 18.236 -4.542 -20.623 1.00 95.12 79 VAL A C 1
ATOM 580 O O . VAL A 1 79 ? 18.712 -5.676 -20.623 1.00 95.12 79 VAL A O 1
ATOM 583 N N . ASN A 1 80 ? 17.579 -4.039 -19.573 1.00 95.38 80 ASN A N 1
ATOM 584 C CA . ASN A 1 80 ? 17.409 -4.779 -18.322 1.00 95.38 80 ASN A CA 1
ATOM 585 C C . ASN A 1 80 ? 16.118 -5.610 -18.280 1.00 95.38 80 ASN A C 1
ATOM 587 O O . ASN A 1 80 ? 15.944 -6.393 -17.342 1.00 95.38 80 ASN A O 1
ATOM 591 N N . MET A 1 81 ? 15.227 -5.460 -19.268 1.00 95.94 81 MET A N 1
ATOM 592 C CA . MET A 1 81 ? 13.897 -6.082 -19.295 1.00 95.94 81 MET A CA 1
ATOM 593 C C . MET A 1 81 ? 13.101 -5.772 -18.018 1.00 95.94 81 MET A C 1
ATOM 595 O O . MET A 1 81 ? 12.637 -6.663 -17.299 1.00 95.94 81 MET A O 1
ATOM 599 N N . ASP A 1 82 ? 13.020 -4.490 -17.668 1.00 96.94 82 ASP A N 1
ATOM 600 C CA . ASP A 1 82 ? 12.255 -4.015 -16.518 1.00 96.94 82 ASP A CA 1
ATOM 601 C C . ASP A 1 82 ? 11.645 -2.634 -16.739 1.00 96.94 82 ASP A C 1
ATOM 603 O O . ASP A 1 82 ? 11.984 -1.899 -17.669 1.00 96.94 82 ASP A O 1
ATOM 607 N N . TYR A 1 83 ? 10.696 -2.303 -15.872 1.00 96.81 83 TYR A N 1
ATOM 608 C CA . TYR A 1 83 ? 10.103 -0.982 -15.796 1.00 96.81 83 TYR A CA 1
ATOM 609 C C . TYR A 1 83 ? 9.968 -0.554 -14.336 1.00 96.81 83 TYR A C 1
ATOM 611 O O . TYR A 1 83 ? 9.761 -1.372 -13.439 1.00 96.81 83 TYR A O 1
ATOM 619 N N . THR A 1 84 ? 10.103 0.744 -14.087 1.00 96.50 84 THR A N 1
ATOM 620 C CA . THR A 1 84 ? 9.951 1.331 -12.754 1.00 96.50 84 THR A CA 1
ATOM 621 C C . THR A 1 84 ? 8.638 2.089 -12.675 1.00 96.50 84 THR A C 1
ATOM 623 O O . THR A 1 84 ? 8.360 2.949 -13.510 1.00 96.50 84 THR A O 1
ATOM 626 N N . ILE A 1 85 ? 7.832 1.778 -11.663 1.00 96.19 85 ILE A N 1
ATOM 627 C CA . ILE A 1 85 ? 6.526 2.390 -11.428 1.00 96.19 85 ILE A CA 1
ATOM 628 C C . ILE A 1 85 ? 6.446 2.933 -10.004 1.00 96.19 85 ILE A C 1
ATOM 630 O O . ILE A 1 85 ? 6.825 2.271 -9.035 1.00 96.19 85 IL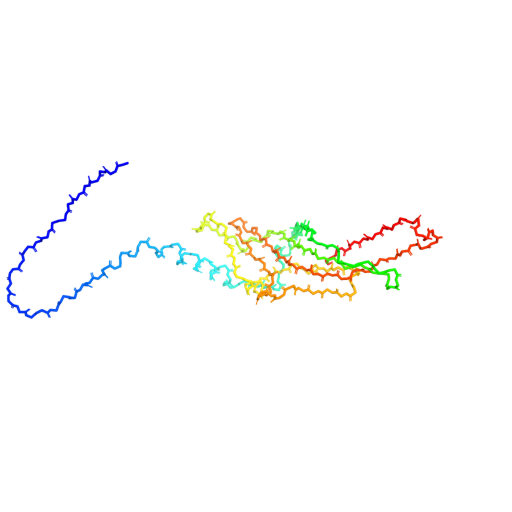E A O 1
ATOM 634 N N . THR A 1 86 ? 5.914 4.145 -9.879 1.00 95.81 86 THR A N 1
ATOM 635 C CA . THR A 1 86 ? 5.600 4.782 -8.605 1.00 95.81 86 THR A CA 1
ATOM 636 C C . THR A 1 86 ? 4.085 4.836 -8.435 1.00 95.81 86 THR A C 1
ATOM 638 O O . THR A 1 86 ? 3.368 5.383 -9.274 1.00 95.81 86 THR A O 1
ATOM 641 N N . MET A 1 87 ? 3.577 4.292 -7.330 1.00 95.81 87 MET A N 1
ATOM 642 C CA . MET A 1 87 ? 2.138 4.187 -7.075 1.00 95.81 87 MET A CA 1
ATOM 643 C C . MET A 1 87 ? 1.770 4.379 -5.601 1.00 95.81 87 MET A C 1
ATOM 645 O O . MET A 1 87 ? 2.569 4.164 -4.684 1.00 95.81 87 MET A O 1
ATOM 649 N N . TYR A 1 88 ? 0.520 4.774 -5.385 1.00 95.94 88 TYR A N 1
ATOM 650 C CA . TYR A 1 88 ? -0.162 4.701 -4.105 1.00 95.94 88 TYR A CA 1
ATOM 651 C C . TYR A 1 88 ? -0.910 3.372 -4.028 1.00 95.94 88 TYR A C 1
ATOM 653 O O . TYR A 1 88 ? -1.868 3.141 -4.764 1.00 95.94 88 TYR A O 1
ATOM 661 N N . PHE A 1 89 ? -0.457 2.508 -3.130 1.00 95.94 89 PHE A N 1
ATOM 662 C CA . PHE A 1 89 ? -1.038 1.203 -2.862 1.00 95.94 89 PHE A CA 1
ATOM 663 C C . PHE A 1 89 ? -1.901 1.290 -1.606 1.00 95.94 89 PHE A C 1
ATOM 665 O O . PHE A 1 89 ? -1.431 1.726 -0.555 1.00 95.94 89 PHE A O 1
ATOM 672 N N . GLN A 1 90 ? -3.170 0.922 -1.712 1.00 96.56 90 GLN A N 1
ATOM 673 C CA . GLN A 1 90 ? -4.127 0.957 -0.615 1.00 96.56 90 GLN A CA 1
ATOM 674 C C . GLN A 1 90 ? -4.714 -0.427 -0.386 1.00 96.56 90 GLN A C 1
ATOM 676 O O . GLN A 1 90 ? -5.104 -1.112 -1.328 1.00 96.56 90 GLN A O 1
ATOM 681 N N . GLN A 1 91 ? -4.825 -0.804 0.879 1.00 97.12 91 GLN A N 1
ATOM 682 C CA . GLN A 1 91 ? -5.451 -2.037 1.320 1.00 97.12 91 GLN A CA 1
ATOM 683 C C . GLN A 1 91 ? -6.543 -1.715 2.326 1.00 97.12 91 GLN A C 1
ATOM 685 O O . GLN A 1 91 ? -6.358 -0.875 3.210 1.00 97.12 91 GLN A O 1
ATOM 690 N N . SER A 1 92 ? -7.676 -2.389 2.200 1.00 97.44 92 SER A N 1
ATOM 691 C CA . SER A 1 92 ? -8.773 -2.314 3.148 1.00 97.44 92 SER A CA 1
ATOM 692 C C . SER A 1 92 ? -9.160 -3.706 3.617 1.00 97.44 92 SER A C 1
ATOM 694 O O . SER A 1 92 ? -9.356 -4.619 2.824 1.00 97.44 92 SER A O 1
ATOM 696 N N . TRP A 1 93 ? -9.276 -3.887 4.924 1.00 97.56 93 TRP A N 1
ATOM 697 C CA . TRP A 1 93 ? -9.802 -5.119 5.506 1.00 97.56 93 TRP A CA 1
ATOM 698 C C . TRP A 1 93 ? -10.611 -4.785 6.746 1.00 97.56 93 TRP A C 1
ATOM 700 O O . TRP A 1 93 ? -10.533 -3.680 7.281 1.00 97.56 93 TRP A O 1
ATOM 710 N N . ARG A 1 94 ? -11.402 -5.746 7.215 1.00 97.00 94 ARG A N 1
ATOM 711 C CA . ARG A 1 94 ? -12.198 -5.583 8.427 1.00 97.00 94 ARG A CA 1
ATOM 712 C C . ARG A 1 94 ? -11.607 -6.398 9.567 1.00 97.00 94 ARG A C 1
ATOM 714 O O . ARG A 1 94 ? -11.536 -7.620 9.476 1.00 97.00 94 ARG A O 1
ATOM 721 N N . ASP A 1 95 ? -11.242 -5.727 10.655 1.00 96.88 95 ASP A N 1
ATOM 722 C CA . ASP A 1 95 ? -10.845 -6.348 11.917 1.00 96.88 95 ASP A CA 1
ATOM 723 C C . ASP A 1 95 ? -11.819 -5.951 13.034 1.00 96.88 95 ASP A C 1
ATOM 725 O O . ASP A 1 95 ? -11.864 -4.809 13.492 1.00 96.88 95 ASP A O 1
ATOM 729 N N . LYS A 1 96 ? -12.592 -6.929 13.516 1.00 94.81 96 LYS A N 1
ATOM 730 C CA . LYS A 1 96 ? -13.581 -6.733 14.587 1.00 94.81 96 LYS A CA 1
ATOM 731 C C . LYS A 1 96 ? -12.944 -6.297 15.911 1.00 94.81 96 LYS A C 1
ATOM 733 O O . LYS A 1 96 ? -13.625 -5.674 16.720 1.00 94.81 96 LYS A O 1
ATOM 738 N N . ARG A 1 97 ? -11.660 -6.603 16.141 1.00 95.44 97 ARG A N 1
ATOM 739 C CA . ARG A 1 97 ? -10.922 -6.221 17.359 1.00 95.44 97 ARG A CA 1
ATOM 740 C C . ARG A 1 97 ? -10.666 -4.715 17.434 1.00 95.44 97 ARG A C 1
ATOM 742 O O . ARG A 1 97 ? -10.495 -4.189 18.526 1.00 95.44 97 ARG A O 1
ATOM 749 N N . LEU A 1 98 ? -10.650 -4.037 16.285 1.00 95.38 98 LEU A N 1
ATOM 750 C CA . LEU A 1 98 ? -10.373 -2.604 16.158 1.00 95.38 98 LEU A CA 1
ATOM 751 C C . LEU A 1 98 ? -11.651 -1.756 16.025 1.00 95.38 98 LEU A C 1
ATOM 753 O O . LEU A 1 98 ? -11.573 -0.573 15.702 1.00 95.38 98 LEU A O 1
ATOM 757 N N . ALA A 1 99 ? -12.828 -2.344 16.260 1.00 94.94 99 ALA A N 1
ATOM 758 C CA . ALA A 1 99 ? -14.100 -1.630 16.233 1.00 94.94 99 ALA A CA 1
ATOM 759 C C . ALA A 1 99 ? -14.299 -0.788 17.504 1.00 94.94 99 ALA A C 1
ATOM 761 O O . ALA A 1 99 ? -14.005 -1.232 18.616 1.00 94.94 99 ALA A O 1
ATOM 762 N N . TYR A 1 100 ? -14.847 0.415 17.346 1.00 93.88 100 TYR A N 1
ATOM 763 C CA . TYR A 1 100 ? -15.106 1.347 18.443 1.00 93.88 100 TYR A CA 1
ATOM 764 C C . TYR A 1 100 ? -16.466 2.027 18.274 1.00 93.88 100 TYR A C 1
ATOM 766 O O . TYR A 1 100 ? -16.978 2.192 17.170 1.00 93.88 100 TYR A O 1
ATOM 774 N N . THR A 1 101 ? -17.070 2.421 19.393 1.00 92.19 101 THR A N 1
ATOM 775 C CA . THR A 1 101 ? -18.433 2.998 19.442 1.00 92.19 101 THR A CA 1
ATOM 776 C C . THR A 1 101 ? -18.466 4.376 20.092 1.00 92.19 101 THR A C 1
ATOM 778 O O . THR A 1 101 ? -19.419 5.133 19.923 1.00 92.19 101 THR A O 1
ATOM 781 N N . GLU A 1 102 ? -17.393 4.720 20.799 1.00 86.00 102 GLU A N 1
ATOM 782 C CA . GLU A 1 102 ? -17.203 5.938 21.573 1.00 86.00 102 GLU A CA 1
ATOM 783 C C . GLU A 1 102 ? -17.188 7.195 20.683 1.00 86.00 102 GLU A C 1
ATOM 785 O O . GLU A 1 102 ? -17.478 8.297 21.150 1.00 86.00 102 GLU A O 1
ATOM 790 N N . MET A 1 103 ? -16.884 7.043 19.387 1.00 84.94 103 MET A N 1
ATOM 791 C CA . MET A 1 103 ? -16.825 8.128 18.407 1.00 84.94 103 MET A CA 1
ATOM 792 C C . MET A 1 103 ? -17.398 7.684 17.056 1.00 84.94 103 MET A C 1
ATOM 794 O O . MET A 1 103 ? -17.169 6.565 16.611 1.00 84.94 103 MET A O 1
ATOM 798 N N . LYS A 1 104 ? -18.090 8.593 16.357 1.00 85.81 104 LYS A N 1
ATOM 799 C CA . LYS A 1 104 ? -18.600 8.361 14.986 1.00 85.81 104 LYS A CA 1
ATOM 800 C C . LYS A 1 104 ? -17.619 8.770 13.880 1.00 85.81 104 LYS A C 1
ATOM 802 O O . LYS A 1 104 ? -17.928 8.628 12.703 1.00 85.81 104 LYS A O 1
ATOM 807 N N . LEU A 1 105 ? -16.473 9.338 14.250 1.00 89.88 105 LEU A N 1
ATOM 808 C CA . LEU A 1 105 ? -15.470 9.839 13.311 1.00 89.88 105 LEU A CA 1
ATOM 809 C C . LEU A 1 105 ? -14.455 8.747 12.975 1.00 89.88 105 LEU A C 1
ATOM 811 O O . LEU A 1 105 ? -14.143 7.909 13.819 1.00 89.88 105 LEU A O 1
ATOM 815 N N . ASN A 1 106 ? -13.902 8.803 11.764 1.00 93.12 106 ASN A N 1
ATOM 816 C CA . ASN A 1 106 ? -12.794 7.943 11.356 1.00 93.12 106 ASN A CA 1
ATOM 817 C C . ASN A 1 106 ? -11.497 8.442 12.000 1.00 93.12 106 ASN A C 1
ATOM 819 O O . ASN A 1 106 ? -11.154 9.623 11.881 1.00 93.12 106 ASN A O 1
ATOM 823 N N . LEU A 1 107 ? -10.760 7.547 12.647 1.00 91.62 107 LEU A N 1
ATOM 824 C CA . LEU A 1 107 ? -9.496 7.875 13.296 1.00 91.62 107 LEU A CA 1
ATOM 825 C C . LEU A 1 107 ? -8.359 7.686 12.294 1.00 91.62 107 LEU A C 1
ATOM 827 O O . LEU A 1 107 ? -8.036 6.566 11.913 1.00 91.62 107 LEU A O 1
ATOM 831 N N . THR A 1 108 ? -7.748 8.785 11.852 1.00 92.75 108 THR A N 1
ATOM 832 C CA . THR A 1 108 ? -6.490 8.717 11.094 1.00 92.75 108 THR A CA 1
ATOM 833 C C . THR A 1 108 ? -5.343 8.742 12.096 1.00 92.75 108 THR A C 1
ATOM 835 O O . THR A 1 108 ? -5.161 9.737 12.796 1.00 92.75 108 THR A O 1
ATOM 838 N N . LEU A 1 109 ? -4.628 7.626 12.201 1.00 90.31 109 LEU A N 1
ATOM 839 C CA . LEU A 1 109 ? -3.551 7.429 13.163 1.00 90.31 109 LEU A CA 1
ATOM 840 C C . LEU A 1 109 ? -2.191 7.720 12.530 1.00 90.31 109 LEU A C 1
ATOM 842 O O . LEU A 1 109 ? -2.028 7.704 11.309 1.00 90.31 109 LEU A O 1
ATOM 846 N N . ASP A 1 110 ? -1.209 7.968 13.392 1.00 89.88 110 ASP A N 1
ATOM 847 C CA . ASP A 1 110 ? 0.182 8.112 12.984 1.00 89.88 110 ASP A CA 1
ATOM 848 C C . ASP A 1 110 ? 0.742 6.797 12.413 1.00 89.88 110 ASP A C 1
ATOM 850 O O . ASP A 1 110 ? 0.325 5.694 12.787 1.00 89.88 110 ASP A O 1
ATOM 854 N N . ASN A 1 111 ? 1.731 6.909 11.526 1.00 87.81 111 ASN A N 1
ATOM 855 C CA . ASN A 1 111 ? 2.314 5.766 10.826 1.00 87.81 111 ASN A CA 1
ATOM 856 C C . ASN A 1 111 ? 2.979 4.734 11.757 1.00 87.81 111 ASN A C 1
ATOM 858 O O . ASN A 1 111 ? 3.133 3.578 11.362 1.00 87.81 111 ASN A O 1
ATOM 862 N N . ARG A 1 112 ? 3.353 5.118 12.984 1.00 88.94 112 ARG A N 1
ATOM 863 C CA . ARG A 1 112 ? 3.992 4.241 13.979 1.00 88.94 112 ARG A CA 1
ATOM 864 C C . ARG A 1 112 ? 3.048 3.184 14.540 1.00 88.94 112 ARG A C 1
ATOM 866 O O . ARG A 1 112 ? 3.515 2.158 15.024 1.00 88.94 112 ARG A O 1
ATOM 873 N N . VAL A 1 113 ? 1.736 3.416 14.478 1.00 91.25 113 VAL A N 1
ATOM 874 C CA . VAL A 1 113 ? 0.742 2.431 14.931 1.00 91.25 113 VAL A CA 1
ATOM 875 C C . VAL A 1 113 ? 0.699 1.222 13.996 1.00 91.25 113 VAL A C 1
ATOM 877 O O . VAL A 1 113 ? 0.374 0.129 14.444 1.00 91.25 113 VAL A O 1
ATOM 880 N N . ALA A 1 114 ? 1.104 1.374 12.730 1.00 90.88 114 ALA A N 1
ATOM 881 C CA . ALA A 1 114 ? 1.151 0.267 11.776 1.00 90.88 114 ALA A CA 1
ATOM 882 C C . ALA A 1 114 ? 2.021 -0.903 12.273 1.00 90.88 114 ALA A C 1
ATOM 884 O O . ALA A 1 114 ? 1.672 -2.053 12.048 1.00 90.88 114 ALA A O 1
ATOM 885 N N . ASP A 1 115 ? 3.105 -0.614 13.005 1.00 91.50 115 ASP A N 1
ATOM 886 C CA . ASP A 1 115 ? 4.023 -1.635 13.531 1.00 91.50 115 ASP A CA 1
ATOM 887 C C . ASP A 1 115 ? 3.443 -2.386 14.759 1.00 91.50 115 ASP A C 1
ATOM 889 O O . ASP A 1 115 ? 4.023 -3.363 15.225 1.00 91.50 115 ASP A O 1
ATOM 893 N N . GLN A 1 116 ? 2.297 -1.938 15.291 1.00 93.25 116 GLN A N 1
ATOM 894 C CA . GLN A 1 116 ? 1.560 -2.559 16.405 1.00 93.25 116 GLN A CA 1
ATOM 895 C C . GLN A 1 116 ? 0.254 -3.225 15.956 1.00 93.25 116 GLN A C 1
ATOM 897 O O . GLN A 1 116 ? -0.514 -3.701 16.791 1.00 93.25 116 GLN A O 1
ATOM 902 N N . LEU A 1 117 ? -0.024 -3.236 14.654 1.00 95.06 117 LEU A N 1
ATOM 903 C CA . LEU A 1 117 ? -1.213 -3.846 14.080 1.00 95.06 117 LEU A CA 1
ATOM 904 C C . LEU A 1 117 ? -0.822 -5.047 13.226 1.00 95.06 117 LEU A C 1
ATOM 906 O O . LEU A 1 117 ? 0.308 -5.177 12.764 1.00 95.06 117 LEU A O 1
ATOM 910 N N . TRP A 1 118 ? -1.792 -5.930 13.016 1.00 96.19 118 TRP A N 1
ATOM 911 C CA . TRP A 1 118 ? -1.641 -6.976 12.012 1.00 96.19 118 TRP A CA 1
ATOM 912 C C . TRP A 1 118 ? -1.842 -6.336 10.637 1.00 96.19 118 TRP A C 1
ATOM 914 O O . TRP A 1 118 ? -2.805 -5.589 10.449 1.00 96.19 118 TRP A O 1
ATOM 924 N N . LEU A 1 119 ? -0.945 -6.627 9.702 1.00 95.06 119 LEU A N 1
ATOM 925 C CA . LEU A 1 119 ? -1.015 -6.189 8.312 1.00 95.06 119 LEU A CA 1
ATOM 926 C C . LEU A 1 119 ? -0.946 -7.434 7.416 1.00 95.06 119 LEU A C 1
ATOM 928 O O . LEU A 1 119 ? -0.203 -8.357 7.759 1.00 95.06 119 LEU A O 1
ATOM 932 N N . PRO A 1 120 ? -1.683 -7.475 6.294 1.00 95.19 120 PRO A N 1
ATOM 933 C CA . PRO A 1 120 ? -1.534 -8.548 5.320 1.00 95.19 120 PRO A CA 1
ATOM 934 C C . PRO A 1 120 ? -0.137 -8.501 4.680 1.00 95.19 120 PRO A C 1
ATOM 936 O O . PRO A 1 120 ? 0.394 -7.430 4.379 1.00 95.19 120 PRO A O 1
ATOM 939 N N . ASP A 1 121 ? 0.450 -9.669 4.465 1.00 92.38 121 ASP A N 1
ATOM 940 C CA . ASP A 1 121 ? 1.795 -9.912 3.943 1.00 92.38 121 ASP A CA 1
ATOM 941 C C . ASP A 1 121 ? 1.845 -9.905 2.411 1.00 92.38 121 ASP A C 1
ATOM 943 O O . ASP A 1 121 ? 2.403 -10.788 1.773 1.00 92.38 121 ASP A O 1
ATOM 947 N N . THR A 1 122 ? 1.285 -8.864 1.799 1.00 93.56 122 THR A N 1
ATOM 948 C CA . THR A 1 122 ? 1.265 -8.760 0.337 1.00 93.56 122 THR A CA 1
ATOM 949 C C . THR A 1 122 ? 2.614 -8.369 -0.245 1.00 93.56 122 THR A C 1
ATOM 951 O O . THR A 1 122 ? 3.213 -7.381 0.196 1.00 93.56 122 THR A O 1
ATOM 954 N N . TYR A 1 123 ? 3.032 -9.067 -1.296 1.00 93.62 123 TYR A N 1
ATOM 955 C CA . TYR A 1 123 ? 4.278 -8.820 -2.017 1.00 93.62 123 TYR A CA 1
ATOM 956 C C . TYR A 1 123 ? 4.063 -8.812 -3.536 1.00 93.62 123 TYR A C 1
ATOM 958 O O . TYR A 1 123 ? 3.034 -9.255 -4.045 1.00 93.62 123 TYR A O 1
ATOM 966 N N . PHE A 1 124 ? 5.039 -8.259 -4.257 1.00 94.25 124 PHE A N 1
ATOM 967 C CA . PHE A 1 124 ? 5.046 -8.218 -5.718 1.00 94.25 124 PHE A CA 1
ATOM 968 C C . PHE A 1 124 ? 5.924 -9.352 -6.249 1.00 94.25 124 PHE A C 1
ATOM 970 O O . PHE A 1 124 ? 7.106 -9.410 -5.909 1.00 94.25 124 PHE A O 1
ATOM 977 N N . LEU A 1 125 ? 5.366 -10.245 -7.069 1.00 93.38 125 LEU A N 1
ATOM 978 C CA . LEU A 1 125 ? 6.074 -11.457 -7.500 1.00 93.38 125 LEU A CA 1
ATOM 979 C C . LEU A 1 125 ? 7.224 -11.143 -8.464 1.00 93.38 125 LEU A C 1
ATOM 981 O O . LEU A 1 125 ? 8.303 -11.726 -8.378 1.00 93.38 125 LEU A O 1
ATOM 985 N N . ASN A 1 126 ? 7.007 -10.187 -9.366 1.00 93.00 126 ASN A N 1
ATOM 986 C CA . ASN A 1 126 ? 7.972 -9.792 -10.385 1.00 93.00 126 ASN A CA 1
ATOM 987 C C . ASN A 1 126 ? 8.856 -8.604 -9.973 1.00 93.00 126 ASN A C 1
ATOM 989 O O . ASN A 1 126 ? 9.519 -8.010 -10.823 1.00 93.00 126 ASN A O 1
ATOM 993 N N . ASP A 1 127 ? 8.892 -8.246 -8.689 1.00 93.06 127 ASP A N 1
ATOM 994 C CA . ASP A 1 127 ? 9.735 -7.158 -8.197 1.00 93.06 127 ASP A CA 1
ATOM 995 C C . ASP A 1 127 ? 11.214 -7.561 -8.166 1.00 93.06 127 ASP A C 1
ATOM 997 O O . ASP A 1 127 ? 11.610 -8.540 -7.534 1.00 93.06 127 ASP A O 1
ATOM 1001 N N . LYS A 1 128 ? 12.059 -6.766 -8.825 1.00 90.88 128 LYS A N 1
ATOM 1002 C CA . LYS A 1 128 ? 13.517 -6.850 -8.671 1.00 90.88 128 LYS A CA 1
ATOM 1003 C C . LYS A 1 128 ? 13.996 -6.005 -7.496 1.00 90.88 128 LYS A C 1
ATOM 1005 O O . LYS A 1 128 ? 14.979 -6.349 -6.839 1.00 90.88 128 LYS A O 1
ATOM 1010 N N . LYS A 1 129 ? 13.361 -4.849 -7.285 1.00 90.94 129 LYS A N 1
ATOM 1011 C CA . LYS A 1 129 ? 13.729 -3.877 -6.259 1.00 90.94 129 LYS A CA 1
ATOM 1012 C C . LYS A 1 129 ? 12.563 -2.932 -5.996 1.00 90.94 129 LYS A C 1
ATOM 1014 O O . LYS A 1 129 ? 12.230 -2.103 -6.842 1.00 90.94 129 LYS A O 1
ATOM 1019 N N . SER A 1 130 ? 12.064 -2.942 -4.768 1.00 90.50 130 SER A N 1
ATOM 1020 C CA . SER A 1 130 ? 11.080 -1.976 -4.293 1.00 90.50 130 SER A CA 1
ATOM 1021 C C . SER A 1 130 ? 11.563 -1.218 -3.066 1.00 90.50 130 SER A C 1
ATOM 1023 O O . SER A 1 130 ? 12.405 -1.674 -2.287 1.00 90.50 130 SER A O 1
ATOM 1025 N N . PHE A 1 131 ? 11.040 -0.007 -2.899 1.00 90.06 131 PHE A N 1
ATOM 1026 C CA . PHE A 1 131 ? 11.239 0.772 -1.688 1.00 90.06 131 PHE A CA 1
ATOM 1027 C C . PHE A 1 131 ? 10.007 1.609 -1.345 1.00 90.06 131 PHE A C 1
ATOM 1029 O O . PHE A 1 131 ? 9.268 2.094 -2.205 1.00 90.06 131 PHE A O 1
ATOM 1036 N N . LEU A 1 132 ? 9.815 1.807 -0.042 1.00 88.38 132 LEU A N 1
ATOM 1037 C CA . LEU A 1 132 ? 8.817 2.722 0.499 1.00 88.38 132 LEU A CA 1
ATOM 1038 C C . LEU A 1 132 ? 9.402 4.128 0.595 1.00 88.38 132 LEU A C 1
ATOM 1040 O O . LEU A 1 132 ? 10.475 4.328 1.168 1.00 88.38 132 LEU A O 1
ATOM 1044 N N . HIS A 1 133 ? 8.670 5.122 0.093 1.00 84.44 133 HIS A N 1
ATOM 1045 C CA . HIS A 1 133 ? 9.102 6.519 0.184 1.00 84.44 133 HIS A CA 1
ATOM 1046 C C . HIS A 1 133 ? 9.140 6.988 1.641 1.00 84.44 133 HIS A C 1
ATOM 1048 O O . HIS A 1 133 ? 8.133 6.914 2.349 1.00 84.44 133 HIS A O 1
ATOM 1054 N N . GLY A 1 134 ? 10.286 7.514 2.077 1.00 83.00 134 GLY A N 1
ATOM 1055 C CA . GLY A 1 134 ? 10.561 7.866 3.477 1.00 83.00 134 GLY A CA 1
ATOM 1056 C C . GLY A 1 134 ? 10.700 9.355 3.798 1.00 83.00 134 GLY A C 1
ATOM 1057 O O . GLY A 1 134 ? 11.136 9.678 4.897 1.00 83.00 134 GLY A O 1
ATOM 1058 N N . VAL A 1 135 ? 10.386 10.258 2.866 1.00 65.94 135 VAL A N 1
ATOM 1059 C CA . VAL A 1 135 ? 10.581 11.707 3.051 1.00 65.94 135 VAL A CA 1
ATOM 1060 C C . VAL A 1 135 ? 9.237 12.381 3.349 1.00 65.94 135 VAL A C 1
ATOM 1062 O O . VAL A 1 135 ? 8.312 12.239 2.553 1.00 65.94 135 VAL A O 1
ATOM 1065 N N . THR A 1 136 ? 9.058 13.119 4.453 1.00 72.06 136 THR A N 1
ATOM 1066 C CA . THR A 1 136 ? 9.923 13.289 5.651 1.00 72.06 136 THR A CA 1
ATOM 1067 C C . THR A 1 136 ? 9.781 12.159 6.681 1.00 72.06 136 THR A C 1
ATOM 1069 O O . THR A 1 136 ? 10.611 12.026 7.577 1.00 72.06 136 THR A O 1
ATOM 1072 N N . VAL A 1 137 ? 8.739 11.337 6.548 1.00 77.81 137 VAL A N 1
ATOM 1073 C CA . VAL A 1 137 ? 8.499 10.106 7.310 1.00 77.81 137 VAL A CA 1
ATOM 1074 C C . VAL A 1 137 ? 8.162 8.978 6.335 1.00 77.81 137 VAL A C 1
ATOM 1076 O O . VAL A 1 137 ? 7.820 9.235 5.179 1.00 77.81 137 VAL A O 1
ATOM 1079 N N . LYS A 1 138 ? 8.216 7.715 6.785 1.00 81.44 138 LYS A N 1
ATOM 1080 C CA . LYS A 1 138 ? 7.690 6.592 5.992 1.00 81.44 138 LYS A CA 1
ATOM 1081 C C . LYS A 1 138 ? 6.240 6.896 5.610 1.00 81.44 138 LYS A C 1
ATOM 1083 O O . LYS A 1 138 ? 5.399 7.046 6.500 1.00 81.44 138 LYS A O 1
ATOM 1088 N N . ASN A 1 139 ? 5.969 6.988 4.309 1.00 82.44 139 ASN A N 1
ATOM 1089 C CA . ASN A 1 139 ? 4.660 7.327 3.753 1.00 82.44 139 ASN A CA 1
ATOM 1090 C C . ASN A 1 139 ? 3.705 6.142 3.906 1.00 82.44 139 ASN A C 1
ATOM 1092 O O . ASN A 1 139 ? 3.449 5.395 2.961 1.00 82.44 139 ASN A O 1
ATOM 1096 N N . ARG A 1 140 ? 3.234 5.967 5.140 1.00 90.38 140 ARG A N 1
ATOM 1097 C CA . ARG A 1 140 ? 2.237 4.987 5.546 1.00 90.38 140 ARG A CA 1
ATOM 1098 C C . ARG A 1 140 ? 1.078 5.741 6.180 1.00 90.38 140 ARG A C 1
ATOM 1100 O O . ARG A 1 140 ? 1.301 6.614 7.016 1.00 90.38 140 ARG A O 1
ATOM 1107 N N . MET A 1 141 ? -0.141 5.405 5.797 1.00 92.31 141 MET A N 1
ATOM 1108 C CA . MET A 1 141 ? -1.358 5.946 6.393 1.00 92.31 141 MET A CA 1
ATOM 1109 C C . MET A 1 141 ? -2.146 4.799 7.003 1.00 92.31 141 MET A C 1
ATOM 1111 O O . MET A 1 141 ? -2.384 3.807 6.322 1.00 92.31 141 MET A O 1
ATOM 1115 N N . ILE A 1 142 ? -2.579 4.954 8.252 1.00 94.94 142 ILE A N 1
ATOM 1116 C CA . ILE A 1 142 ? -3.550 4.059 8.882 1.00 94.94 142 ILE A CA 1
ATOM 1117 C C . ILE A 1 142 ? -4.793 4.876 9.197 1.00 94.94 142 ILE A C 1
ATOM 1119 O O . ILE A 1 142 ? -4.725 5.906 9.873 1.00 94.94 142 ILE A O 1
ATOM 1123 N N . ARG A 1 143 ? -5.942 4.414 8.717 1.00 95.38 143 ARG A N 1
ATOM 1124 C CA . ARG A 1 143 ? -7.240 4.980 9.066 1.00 95.38 143 ARG A CA 1
ATOM 1125 C C . ARG A 1 143 ? -8.154 3.873 9.562 1.00 95.38 143 ARG A C 1
ATOM 1127 O O . ARG A 1 143 ? -8.421 2.920 8.841 1.00 95.38 143 ARG A O 1
ATOM 1134 N N . LEU A 1 144 ? -8.626 4.029 10.790 1.00 95.38 144 LEU A N 1
ATOM 1135 C CA . LEU A 1 144 ? -9.614 3.154 11.399 1.00 95.38 144 LEU A CA 1
ATOM 1136 C C . LEU A 1 144 ? -11.008 3.742 11.207 1.00 95.38 144 LEU A C 1
ATOM 1138 O O . LEU A 1 144 ? -11.218 4.954 11.341 1.00 95.38 144 LEU A O 1
ATOM 1142 N N . HIS A 1 145 ? -11.952 2.862 10.918 1.00 95.88 145 HIS A N 1
ATOM 1143 C CA . HIS A 1 145 ? -13.372 3.149 10.872 1.00 95.88 145 HIS A CA 1
ATOM 1144 C C . HIS A 1 145 ? -14.078 2.524 12.090 1.00 95.88 145 HIS A C 1
ATOM 1146 O O . HIS A 1 145 ? -13.627 1.491 12.594 1.00 95.88 145 HIS A O 1
ATOM 1152 N N . PRO A 1 146 ? -15.202 3.103 12.560 1.00 95.06 146 PRO A N 1
ATOM 1153 C CA . PRO A 1 146 ? -15.914 2.608 13.746 1.00 95.06 146 PRO A CA 1
ATOM 1154 C C . PRO A 1 146 ? -16.391 1.148 13.641 1.00 95.06 146 PRO A C 1
ATOM 1156 O O . PRO A 1 146 ? -16.521 0.452 14.643 1.00 95.06 146 PRO A O 1
ATOM 1159 N N . ASP A 1 147 ? -16.633 0.659 12.426 1.00 95.06 147 ASP A N 1
ATOM 1160 C CA . ASP A 1 147 ? -17.095 -0.703 12.130 1.00 95.06 147 ASP A CA 1
ATOM 1161 C C . ASP A 1 147 ? -15.984 -1.775 12.163 1.00 95.06 147 ASP A C 1
ATOM 1163 O O . ASP A 1 147 ? -16.262 -2.963 11.928 1.00 95.06 147 ASP A O 1
ATOM 1167 N N . GLY A 1 148 ? -14.744 -1.357 12.445 1.00 95.06 148 GLY A N 1
ATOM 1168 C CA . GLY A 1 148 ? -13.540 -2.184 12.425 1.00 95.06 148 GLY A CA 1
ATOM 1169 C C . GLY A 1 148 ? -12.845 -2.233 11.062 1.00 95.06 148 GLY A C 1
ATOM 1170 O O . GLY A 1 148 ? -11.889 -2.989 10.899 1.00 95.06 148 GLY A O 1
ATOM 1171 N N . THR A 1 149 ? -13.303 -1.471 10.065 1.00 96.81 149 THR A N 1
ATOM 1172 C CA . THR A 1 149 ? -12.603 -1.387 8.779 1.00 96.81 149 THR A CA 1
ATOM 1173 C C . THR A 1 149 ? -11.301 -0.603 8.946 1.00 96.81 149 THR A C 1
ATOM 1175 O O . THR A 1 149 ? -11.279 0.508 9.476 1.00 96.81 149 THR A O 1
ATOM 1178 N N . VAL A 1 150 ? -10.199 -1.185 8.486 1.00 97.00 150 VAL A N 1
ATOM 1179 C CA . VAL A 1 150 ? -8.865 -0.587 8.484 1.00 97.00 150 VAL A CA 1
ATOM 1180 C C . VAL A 1 150 ? -8.498 -0.263 7.049 1.00 97.00 150 VAL A C 1
ATOM 1182 O O . VAL A 1 150 ? -8.571 -1.128 6.182 1.00 97.00 150 VAL A O 1
ATOM 1185 N N . LEU A 1 151 ? -8.092 0.977 6.806 1.00 96.75 151 LEU A N 1
ATOM 1186 C CA . LEU A 1 151 ? -7.483 1.406 5.557 1.00 96.75 151 LEU A CA 1
ATOM 1187 C C . LEU A 1 151 ? -5.992 1.635 5.796 1.00 96.75 151 LEU A C 1
ATOM 1189 O O . LEU A 1 151 ? -5.608 2.486 6.605 1.00 96.75 151 LEU A O 1
ATOM 1193 N N . TYR A 1 152 ? -5.168 0.902 5.062 1.00 96.19 152 TYR A N 1
ATOM 1194 C CA . TYR A 1 152 ? -3.720 1.034 5.048 1.00 96.19 152 TYR A CA 1
ATOM 1195 C C . TYR A 1 152 ? -3.267 1.548 3.688 1.00 96.19 152 TYR A C 1
ATOM 1197 O O . TYR A 1 152 ? -3.574 0.954 2.661 1.00 96.19 152 TYR A O 1
ATOM 1205 N N . GLY A 1 153 ? -2.568 2.677 3.673 1.00 95.12 153 GLY A N 1
ATOM 1206 C CA . GLY A 1 153 ? -2.038 3.284 2.455 1.00 95.12 153 GLY A CA 1
ATOM 1207 C C . GLY A 1 153 ? -0.519 3.337 2.475 1.00 95.12 153 GLY A C 1
ATOM 1208 O O . GLY A 1 153 ? 0.068 3.690 3.497 1.00 95.12 153 GLY A O 1
ATOM 1209 N N . LEU A 1 154 ? 0.102 3.051 1.337 1.00 93.81 154 LEU A N 1
ATOM 1210 C CA . LEU A 1 154 ? 1.540 3.085 1.107 1.00 93.81 154 LEU A CA 1
ATOM 1211 C C . LEU A 1 154 ? 1.853 3.843 -0.182 1.00 93.81 154 LEU A C 1
ATOM 1213 O O . LEU A 1 154 ? 1.118 3.746 -1.161 1.00 93.81 154 LEU A O 1
ATOM 1217 N N . ARG A 1 155 ? 2.976 4.564 -0.207 1.00 94.50 155 ARG A N 1
ATOM 1218 C CA . ARG A 1 155 ? 3.577 5.057 -1.454 1.00 94.50 155 ARG A CA 1
ATOM 1219 C C . ARG A 1 155 ? 4.824 4.236 -1.761 1.00 94.50 155 ARG A C 1
ATOM 1221 O O . ARG A 1 155 ? 5.823 4.349 -1.045 1.00 94.50 155 ARG A O 1
ATOM 1228 N N . ILE A 1 156 ? 4.752 3.428 -2.813 1.00 94.25 156 ILE A N 1
ATOM 1229 C CA . ILE A 1 156 ? 5.792 2.473 -3.208 1.00 94.25 156 ILE A CA 1
ATOM 1230 C C . ILE A 1 156 ? 6.322 2.862 -4.585 1.00 94.25 156 ILE A C 1
ATOM 1232 O O . ILE A 1 156 ? 5.548 3.225 -5.471 1.00 94.25 156 ILE A O 1
ATOM 1236 N N . THR A 1 157 ? 7.638 2.762 -4.753 1.00 95.19 157 THR A N 1
ATOM 1237 C CA . THR A 1 157 ? 8.257 2.633 -6.075 1.00 95.19 157 THR A CA 1
ATOM 1238 C C . THR A 1 157 ? 8.828 1.232 -6.185 1.00 95.19 157 THR A C 1
ATOM 1240 O O . THR A 1 157 ? 9.555 0.793 -5.292 1.00 95.19 157 THR A O 1
ATOM 1243 N N . THR A 1 158 ? 8.479 0.530 -7.256 1.00 95.38 158 THR A N 1
ATOM 1244 C CA . THR A 1 158 ? 8.958 -0.824 -7.553 1.00 95.38 158 THR A CA 1
ATOM 1245 C C . THR A 1 158 ? 9.488 -0.871 -8.976 1.00 95.38 158 THR A C 1
ATOM 1247 O O . THR A 1 158 ? 8.919 -0.261 -9.885 1.00 95.38 158 THR A O 1
ATOM 1250 N N . THR A 1 159 ? 10.613 -1.557 -9.143 1.00 96.56 159 THR A N 1
ATOM 1251 C CA . THR A 1 159 ? 11.159 -1.930 -10.441 1.00 96.56 159 THR A CA 1
ATOM 1252 C C . THR A 1 159 ? 10.769 -3.377 -10.698 1.00 96.56 159 THR A C 1
ATOM 1254 O O . THR A 1 159 ? 11.334 -4.295 -10.098 1.00 96.56 159 THR A O 1
ATOM 1257 N N . ALA A 1 160 ? 9.798 -3.569 -11.583 1.00 96.75 160 ALA A N 1
ATOM 1258 C CA . ALA A 1 160 ? 9.239 -4.868 -11.911 1.00 96.75 160 ALA A CA 1
ATOM 1259 C C . ALA A 1 160 ? 9.843 -5.408 -13.214 1.00 96.75 160 ALA A 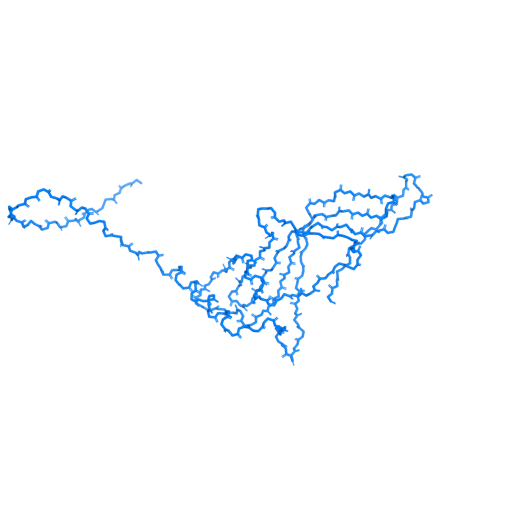C 1
ATOM 1261 O O . ALA A 1 160 ? 10.064 -4.674 -14.181 1.00 96.75 160 ALA A O 1
ATOM 1262 N N . ALA A 1 161 ? 10.127 -6.707 -13.233 1.00 96.31 161 ALA A N 1
ATOM 1263 C CA . ALA A 1 161 ? 10.598 -7.410 -14.414 1.00 96.31 161 ALA A CA 1
ATOM 1264 C C . ALA A 1 161 ? 9.475 -7.523 -15.454 1.00 96.31 161 ALA A C 1
ATOM 1266 O O . ALA A 1 161 ? 8.335 -7.859 -15.125 1.00 96.31 161 ALA A O 1
ATOM 1267 N N . CYS A 1 162 ? 9.822 -7.276 -16.716 1.00 96.25 162 CYS A N 1
ATOM 1268 C CA . CYS A 1 162 ? 8.924 -7.416 -17.853 1.00 96.25 162 CYS A CA 1
ATOM 1269 C C . CYS A 1 162 ? 9.690 -7.989 -19.046 1.00 96.25 162 CYS A C 1
ATOM 1271 O O . CYS A 1 162 ? 10.608 -7.358 -19.567 1.00 96.25 162 CYS A O 1
ATOM 1273 N N . MET A 1 163 ? 9.306 -9.189 -19.479 1.00 94.81 163 MET A N 1
ATOM 1274 C CA . MET A 1 163 ? 9.890 -9.834 -20.653 1.00 94.81 163 MET A CA 1
ATOM 1275 C C . MET A 1 163 ? 9.341 -9.186 -21.926 1.00 94.81 163 MET A C 1
ATOM 1277 O O . MET A 1 163 ? 8.144 -9.275 -22.187 1.00 94.81 163 MET A O 1
ATOM 1281 N N . MET A 1 164 ? 10.217 -8.565 -22.720 1.00 95.81 164 MET A N 1
ATOM 1282 C CA . MET A 1 164 ? 9.844 -7.857 -23.950 1.00 95.81 164 MET A CA 1
ATOM 1283 C C . MET A 1 164 ? 10.196 -8.668 -25.207 1.00 95.81 164 MET A C 1
ATOM 1285 O O . MET A 1 164 ? 11.276 -9.259 -25.280 1.00 95.81 164 MET A O 1
ATOM 1289 N N . ASP A 1 165 ? 9.321 -8.675 -26.220 1.00 96.38 165 ASP A N 1
ATOM 1290 C CA . ASP A 1 165 ? 9.619 -9.257 -27.543 1.00 96.38 165 ASP A CA 1
ATOM 1291 C C . ASP A 1 165 ? 10.076 -8.166 -28.522 1.00 96.38 165 ASP A C 1
ATOM 1293 O O . ASP A 1 165 ? 9.261 -7.463 -29.116 1.00 96.38 165 ASP A O 1
ATOM 1297 N N . LEU A 1 166 ? 11.393 -8.047 -28.714 1.00 96.06 166 LEU A N 1
ATOM 1298 C CA . LEU A 1 166 ? 12.017 -7.003 -29.538 1.00 96.06 166 LEU A CA 1
ATOM 1299 C C . LEU A 1 166 ? 12.193 -7.393 -31.018 1.00 96.06 166 LEU A C 1
ATOM 1301 O O . LEU A 1 166 ? 12.901 -6.711 -31.760 1.00 96.06 166 LEU A O 1
ATOM 1305 N N . ARG A 1 167 ? 11.565 -8.476 -31.500 1.00 96.56 167 ARG A N 1
ATOM 1306 C CA . ARG A 1 167 ? 11.693 -8.915 -32.910 1.00 96.56 167 ARG A CA 1
ATOM 1307 C C . ARG A 1 167 ? 11.243 -7.865 -33.930 1.00 96.56 167 ARG A C 1
ATOM 1309 O O . ARG A 1 167 ? 11.653 -7.942 -35.086 1.00 96.56 167 ARG A O 1
ATOM 1316 N N . ARG A 1 168 ? 10.376 -6.931 -33.528 1.00 95.94 168 ARG A N 1
ATOM 1317 C CA . ARG A 1 168 ? 9.817 -5.871 -34.384 1.00 95.94 168 ARG A CA 1
ATOM 1318 C C . ARG A 1 168 ? 10.290 -4.466 -34.018 1.00 95.94 168 ARG A C 1
ATOM 1320 O O . ARG A 1 168 ? 9.696 -3.507 -34.497 1.00 95.94 168 ARG A O 1
ATOM 1327 N N . TYR A 1 169 ? 11.346 -4.331 -33.221 1.00 93.25 169 TYR A N 1
ATOM 1328 C CA . TYR A 1 169 ? 11.843 -3.025 -32.790 1.00 93.25 169 TYR A CA 1
ATOM 1329 C C . TYR A 1 169 ? 12.112 -2.079 -33.984 1.00 93.25 169 TYR A C 1
ATOM 1331 O O . TYR A 1 169 ? 12.756 -2.509 -34.949 1.00 93.25 169 TYR A O 1
ATOM 1339 N N . PRO A 1 170 ? 11.673 -0.801 -33.961 1.00 95.12 170 PRO A N 1
ATOM 1340 C CA . PRO A 1 170 ? 10.956 -0.082 -32.892 1.00 95.12 170 PRO A CA 1
ATOM 1341 C C . PRO A 1 170 ? 9.416 -0.037 -33.070 1.00 95.12 170 PRO A C 1
ATOM 1343 O O . PRO A 1 170 ? 8.760 0.872 -32.570 1.00 95.12 170 PRO A O 1
ATOM 1346 N N . LEU A 1 171 ? 8.842 -0.940 -33.873 1.00 97.19 171 LEU A N 1
ATOM 1347 C CA . LEU A 1 171 ? 7.413 -1.027 -34.221 1.00 97.19 171 LEU A CA 1
ATOM 1348 C C . LEU A 1 171 ? 6.749 -2.249 -33.558 1.00 97.19 171 LEU A C 1
ATOM 1350 O O . LEU A 1 171 ? 6.042 -3.036 -34.198 1.00 97.19 171 LEU A O 1
ATOM 1354 N N . ASP A 1 172 ? 7.044 -2.437 -32.281 1.00 96.56 172 ASP A N 1
ATOM 1355 C CA . ASP A 1 172 ? 6.573 -3.504 -31.411 1.00 96.56 172 ASP A CA 1
ATOM 1356 C C . ASP A 1 172 ? 5.557 -2.999 -30.372 1.00 96.56 172 ASP A C 1
ATOM 1358 O O . ASP A 1 172 ? 5.431 -1.806 -30.106 1.00 96.56 172 ASP A O 1
ATOM 1362 N N . GLU A 1 173 ? 4.809 -3.934 -29.787 1.00 95.94 173 GLU A N 1
ATOM 1363 C CA . GLU A 1 173 ? 3.898 -3.688 -28.668 1.00 95.94 173 GLU A CA 1
ATOM 1364 C C . GLU A 1 173 ? 4.340 -4.566 -27.496 1.00 95.94 173 GLU A C 1
ATOM 1366 O O . GLU A 1 173 ? 4.598 -5.757 -27.680 1.00 95.94 173 GLU A O 1
ATOM 1371 N N . GLN A 1 174 ? 4.426 -3.989 -26.296 1.00 95.25 174 GLN A N 1
ATOM 1372 C CA . GLN A 1 174 ? 4.880 -4.691 -25.094 1.00 95.25 174 GLN A CA 1
ATOM 1373 C C . GLN A 1 174 ? 3.774 -4.744 -24.042 1.00 95.25 174 GLN A C 1
ATOM 1375 O O . GLN A 1 174 ? 3.087 -3.752 -23.795 1.00 95.25 174 GLN A O 1
ATOM 1380 N N . ASN A 1 175 ? 3.623 -5.903 -23.400 1.00 95.69 175 ASN A N 1
ATOM 1381 C CA . ASN A 1 175 ? 2.679 -6.111 -22.306 1.00 95.69 175 ASN A CA 1
ATOM 1382 C C . ASN A 1 175 ? 3.442 -6.408 -21.012 1.00 95.69 175 ASN A C 1
ATOM 1384 O O . ASN A 1 175 ? 3.961 -7.509 -20.834 1.00 95.69 175 ASN A O 1
ATOM 1388 N N . CYS A 1 176 ? 3.496 -5.423 -20.118 1.00 96.00 176 CYS A N 1
ATOM 1389 C CA . CYS A 1 176 ? 4.143 -5.546 -18.818 1.00 96.00 176 CYS A CA 1
ATOM 1390 C C . CYS A 1 176 ? 3.100 -5.663 -17.706 1.00 96.00 176 CYS A C 1
ATOM 1392 O O . CYS A 1 176 ? 2.258 -4.778 -17.539 1.00 96.00 176 CYS A O 1
ATOM 1394 N N . THR A 1 177 ? 3.170 -6.749 -16.938 1.00 95.69 177 THR A N 1
ATOM 1395 C CA . THR A 1 177 ? 2.265 -7.033 -15.820 1.00 95.69 177 THR A CA 1
ATOM 1396 C C . THR A 1 177 ? 2.885 -6.627 -14.488 1.00 95.69 177 THR A C 1
ATOM 1398 O O . THR A 1 177 ? 4.102 -6.570 -14.343 1.00 95.69 177 THR A O 1
ATOM 1401 N N . LEU A 1 178 ? 2.033 -6.373 -13.494 1.00 95.44 178 LEU A N 1
ATOM 1402 C CA . LEU A 1 178 ? 2.423 -6.285 -12.091 1.00 95.44 178 LEU A CA 1
ATOM 1403 C C . LEU A 1 178 ? 1.635 -7.343 -11.325 1.00 95.44 178 LEU A C 1
ATOM 1405 O O . LEU A 1 178 ? 0.405 -7.281 -11.281 1.00 95.44 178 LEU A O 1
ATOM 1409 N N . GLU A 1 179 ? 2.338 -8.307 -10.746 1.00 94.88 179 GLU A N 1
ATOM 1410 C CA . GLU A 1 179 ? 1.725 -9.460 -10.086 1.00 94.88 179 GLU A CA 1
ATOM 1411 C C . GLU A 1 179 ? 1.782 -9.282 -8.571 1.00 94.88 179 GLU A C 1
ATOM 1413 O O . GLU A 1 179 ? 2.838 -8.985 -8.013 1.00 94.88 179 GLU A O 1
ATOM 1418 N N . ILE A 1 180 ? 0.627 -9.417 -7.915 1.00 95.19 180 ILE A N 1
ATOM 1419 C CA . ILE A 1 180 ? 0.453 -9.172 -6.480 1.00 95.19 180 ILE A CA 1
ATOM 1420 C C . ILE A 1 180 ? -0.045 -10.457 -5.840 1.00 95.19 180 ILE A C 1
ATOM 1422 O O . ILE A 1 180 ? -1.092 -10.975 -6.231 1.00 95.19 180 ILE A O 1
ATOM 1426 N N . GLU A 1 181 ? 0.680 -10.923 -4.832 1.00 93.25 181 GLU A N 1
ATOM 1427 C CA . GLU A 1 181 ? 0.366 -12.135 -4.083 1.00 93.25 181 GLU A CA 1
ATOM 1428 C C . GLU A 1 181 ? 0.407 -11.879 -2.572 1.00 93.25 181 GLU A C 1
ATOM 1430 O O . GLU A 1 181 ? 0.754 -10.785 -2.111 1.00 93.25 181 GLU A O 1
ATOM 1435 N N . SER A 1 182 ? -0.015 -12.889 -1.814 1.00 87.94 182 SER A N 1
ATOM 1436 C CA . SER A 1 182 ? 0.025 -12.969 -0.354 1.00 87.94 182 SER A CA 1
ATOM 1437 C C . SER A 1 182 ? 0.571 -14.325 0.049 1.00 87.94 182 SER A C 1
ATOM 1439 O O . SER A 1 182 ? 0.298 -15.305 -0.681 1.00 87.94 182 SER A O 1
#

Nearest PDB structures (foldseek):
  7qnb-assembly1_B  TM=9.959E-01  e=3.538E-24  Homo sapiens
  7qn5-assembly1_B  TM=9.968E-01  e=4.975E-24  Homo sapiens
  7qn9-assembly1_B  TM=9.966E-01  e=6.996E-24  Homo sapiens
  9eqg-assembly1_B  TM=9.981E-01  e=1.550E-23  Homo sapiens
  7qnd-assembly1_E  TM=9.947E-01  e=1.773E-18  Homo sapiens

Radius of gyration: 27.77 Å; Cα contacts (8 Å, |Δi|>4): 272; chains: 1; bounding box: 45×70×85 Å

Foldseek 3Di:
DDDDDDDDDDDDDDDDDDDDPPPPPPPPPPPPPPVVLVVVLVVQLLVPDDQVADAPRVHDDWDKDKDKDWPDWDDQDPPQQKTKTKIKIKIKTAHQSSAADSDQDKDKDDQVCVVSHHDDPKDWPQFPDKDFDQVVHRPWIWIAGNRRMIMIITTMMTIGHFDADCPPPPPDDGDGDTHMDD

pLDDT: mean 83.35, std 21.35, range [26.59, 97.56]